Protein AF-A0A6G5ADH2-F1 (afdb_monomer_lite)

Secondary structure (DSSP, 8-state):
------SHHHHHHHHHHHHHHHTTTTTEETTEE-S-EEEEEEEEEETTEEEEEEPPSTT--HHHHHHHHHHHHHHHHHTT-PPPPTT-PPPTT-EEEEE-TT-S-EEEEEEEEEEEETTEEEEEEEETTT--EEEEEGGGEEEPPTTGGGSPP--EEEE--SEEEEEEEE-TT-S-EEEEE-SS--HHHHHHHHHHHHT-SEEEEEEEEEBTTS-EEEEEEEEETTEEEEHHHHHHHTTSEEE-TTTTGGGB--THHHHHTT------SS--SSSS-----------------------SSSSSSTTTTTHHHH---SS---HHHHHHHHHHHHHH-------PPP--

InterPro domains:
  IPR002999 Tudor domain [PF00567] (38-160)
  IPR035437 SNase-like, OB-fold superfamily [G3DSA:2.40.50.90] (40-209)

pLDDT: mean 70.34, std 26.46, range [23.48, 97.44]

Foldseek 3Di:
DDDDDDPPVVVLVVVVVVLLVLLCQQQADPVGGDQKFWWDFLDQPDLFKTKIFGDDDPPGDPLVVLVVVCQVCVLVVVVVFDADPQPDDDDQQDWWWFADPPDSGIFIWGFHDWADDVSFIWTWIARQQRRDTDTGGSRRTGHDDPSSVPRRRGIFMEGEFQKFFWDWDADPVPDDTDTDTDRDADPLSSVLSVLQSVQFPTKMFGFPAAFPVSGTYGWIWTHHPNDIDTSRVVCVVLSRIDGHNCGCVNGGDDPVVVVVVVDDDDDDPPPPPPPPDDDDDDDDDDDDDDDDDDDDDPPPPPVPCNVVVCVVLPPPPDPDDDPSVVVSNVSSVVVVPDDDPDDDDDDD

Sequence (348 aa):
VFVSRDNFGERFQLQKIVKLVETMEAFRNADGWIPRVNVQVLKVTSPTCFFIREATGLQMSQSTRDFVSMEANMEQYLRKQEPLSSTRAPDIGCVVLFKKETGTELQRARVDKIIDLPGSYLVEVTLVDYGQTLLVHRKQIHKASRKILKVPFQCIKFSLLGLRPLHCATSEARTSVEHVPKDSWDDAATEYVKTAIETANSVQVEVLGQTVSGGLYGKLHIECKKKFISLDEELVSLNYAFLDSDAGSEEILLEDHKSLLGTSTVEQYMTHKAVVNITTKSSSEGKSSSEKPQLHCQKCMMYGFLHQALKPFRHLKNHHQPPQAQRLQAVLQKRHVHWPACARSPIS

Organism: Rhipicephalus microplus (NCBI:txid6941)

Radius of gyration: 27.06 Å; chains: 1; bounding box: 65×72×78 Å

Structure (mmCIF, N/CA/C/O backbone):
data_AF-A0A6G5ADH2-F1
#
_entry.id   AF-A0A6G5ADH2-F1
#
loop_
_atom_site.group_PDB
_atom_site.id
_atom_site.type_symbol
_atom_site.label_atom_id
_atom_site.label_alt_id
_atom_site.label_comp_id
_atom_site.label_asym_id
_atom_site.label_entity_id
_atom_site.label_seq_id
_atom_site.pdbx_PDB_ins_code
_atom_site.Cartn_x
_atom_site.Cartn_y
_atom_site.Cartn_z
_atom_site.occupancy
_atom_site.B_iso_or_equiv
_atom_site.auth_seq_id
_atom_site.auth_comp_id
_atom_site.auth_asym_id
_atom_site.auth_atom_id
_atom_site.pdbx_PDB_model_num
ATOM 1 N N . VAL A 1 1 ? -16.550 -33.637 31.674 1.00 31.39 1 VAL A N 1
ATOM 2 C CA . VAL A 1 1 ? -17.358 -33.351 30.467 1.00 31.39 1 VAL A CA 1
ATOM 3 C C . VAL A 1 1 ? -16.641 -32.259 29.694 1.00 31.39 1 VAL A C 1
ATOM 5 O O . VAL A 1 1 ? -16.653 -31.112 30.115 1.00 31.39 1 VAL A O 1
ATOM 8 N N . PHE A 1 2 ? -15.888 -32.653 28.667 1.00 31.36 2 PHE A N 1
ATOM 9 C CA . PHE A 1 2 ? -15.179 -31.738 27.775 1.00 31.36 2 PHE A CA 1
ATOM 10 C C . PHE A 1 2 ? -16.186 -31.142 26.790 1.00 31.36 2 PHE A C 1
ATOM 12 O O . PHE A 1 2 ? -16.876 -31.896 26.111 1.00 31.36 2 PHE A O 1
ATOM 19 N N . VAL A 1 3 ? -16.264 -29.813 26.700 1.00 27.69 3 VAL A N 1
ATOM 20 C CA . VAL A 1 3 ? -16.969 -29.132 25.608 1.00 27.69 3 VAL A CA 1
ATOM 21 C C . VAL A 1 3 ? -16.027 -28.111 24.975 1.00 27.69 3 VAL A C 1
ATOM 23 O O . VAL A 1 3 ? -15.681 -27.102 25.580 1.00 27.69 3 VAL A O 1
ATOM 26 N N . SER A 1 4 ? -15.623 -28.462 23.753 1.00 30.56 4 SER A N 1
ATOM 27 C CA . SER A 1 4 ? -15.272 -27.627 22.599 1.00 30.56 4 SER A CA 1
ATOM 28 C C . SER A 1 4 ? -14.282 -26.467 22.800 1.00 30.56 4 SER A C 1
ATOM 30 O O . SER A 1 4 ? -14.647 -25.315 23.031 1.00 30.56 4 SER A O 1
ATOM 32 N N . ARG A 1 5 ? -13.000 -26.777 22.561 1.00 40.00 5 ARG A N 1
ATOM 33 C CA . ARG A 1 5 ? -12.149 -25.932 21.706 1.00 40.00 5 ARG A CA 1
ATOM 34 C C . ARG A 1 5 ? -12.584 -26.149 20.244 1.00 40.00 5 ARG A C 1
ATOM 36 O O . ARG A 1 5 ? -13.211 -27.161 19.958 1.00 40.00 5 ARG A O 1
ATOM 43 N N . ASP A 1 6 ? -12.265 -25.193 19.374 1.00 39.72 6 ASP A N 1
ATOM 44 C CA . ASP A 1 6 ? -12.470 -25.219 17.907 1.00 39.72 6 ASP A CA 1
ATOM 45 C C . ASP A 1 6 ? -13.740 -24.559 17.348 1.00 39.72 6 ASP A C 1
ATOM 47 O O . ASP A 1 6 ? -14.375 -25.061 16.436 1.00 39.72 6 ASP A O 1
ATOM 51 N N . ASN A 1 7 ? -14.064 -23.352 17.826 1.00 33.16 7 ASN A N 1
ATOM 52 C CA . ASN A 1 7 ? -14.969 -22.427 17.111 1.00 33.16 7 ASN A CA 1
ATOM 53 C C . ASN A 1 7 ? -14.386 -21.009 16.914 1.00 33.16 7 ASN A C 1
ATOM 55 O O . ASN A 1 7 ? -15.030 -20.123 16.348 1.00 33.16 7 ASN A O 1
ATOM 59 N N . PHE A 1 8 ? -13.165 -20.758 17.406 1.00 39.62 8 PHE A N 1
ATOM 60 C CA . PHE A 1 8 ? -12.546 -19.427 17.375 1.00 39.62 8 PHE A CA 1
ATOM 61 C C . PHE A 1 8 ? -11.843 -19.138 16.039 1.00 39.62 8 PHE A C 1
ATOM 63 O O . PHE A 1 8 ? -11.884 -18.006 15.564 1.00 39.62 8 PHE A O 1
ATOM 70 N N . GLY A 1 9 ? -11.253 -20.160 15.406 1.00 33.84 9 GLY A N 1
ATOM 71 C CA . GLY A 1 9 ? -10.551 -20.031 14.124 1.00 33.84 9 GLY A CA 1
ATOM 72 C C . GLY A 1 9 ? -11.481 -19.740 12.942 1.00 33.84 9 GLY A C 1
ATOM 73 O O . GLY A 1 9 ? -11.189 -18.861 12.134 1.00 33.84 9 GLY A O 1
ATOM 74 N N . GLU A 1 10 ? -12.638 -20.402 12.878 1.00 32.09 10 GLU A N 1
ATOM 75 C CA . GLU A 1 10 ? -13.578 -20.277 11.753 1.00 32.09 10 GLU A CA 1
ATOM 76 C C . GLU A 1 10 ? -14.284 -18.915 11.711 1.00 32.09 10 GLU A C 1
ATOM 78 O O . GLU A 1 10 ? -14.362 -18.282 10.657 1.00 32.09 10 GLU A O 1
ATOM 83 N N . ARG A 1 11 ? -14.720 -18.385 12.865 1.00 35.62 11 ARG A N 1
ATOM 84 C CA . ARG A 1 11 ? -15.289 -17.024 12.938 1.00 35.62 11 ARG A CA 1
ATOM 85 C C . ARG A 1 11 ? -14.271 -15.948 12.560 1.00 35.62 11 ARG A C 1
ATOM 87 O O . ARG A 1 11 ? -14.653 -14.931 11.980 1.00 35.62 11 ARG A O 1
ATOM 94 N N . PHE A 1 12 ? -12.993 -16.175 12.867 1.00 40.91 12 PHE A N 1
ATOM 95 C CA . PHE A 1 12 ? -11.906 -15.273 12.500 1.00 40.91 12 PHE A CA 1
ATOM 96 C C . PHE A 1 12 ? -11.621 -15.280 10.999 1.00 40.91 12 PHE A C 1
ATOM 98 O O . PHE A 1 12 ? -11.463 -14.213 10.407 1.00 40.91 12 PHE A O 1
ATOM 105 N N . GLN A 1 13 ? -11.600 -16.458 10.371 1.00 36.19 13 GLN A N 1
ATOM 106 C CA . GLN A 1 13 ? -11.414 -16.566 8.925 1.00 36.19 13 GLN A CA 1
ATOM 107 C C . GLN A 1 13 ? -12.592 -15.977 8.144 1.00 36.19 13 GLN A C 1
ATOM 109 O O . GLN A 1 13 ? -12.368 -15.217 7.206 1.00 36.19 13 GLN A O 1
ATOM 114 N N . LEU A 1 14 ? -13.834 -16.212 8.578 1.00 33.66 14 LEU A N 1
ATOM 115 C CA . LEU A 1 14 ? -15.021 -15.651 7.924 1.00 33.66 14 LEU A CA 1
ATOM 116 C C . LEU A 1 14 ? -15.068 -14.117 8.006 1.00 33.66 14 LEU A C 1
ATOM 118 O O . LEU A 1 14 ? -15.372 -13.460 7.015 1.00 33.66 14 LEU A O 1
ATOM 122 N N . GLN A 1 15 ? -14.692 -13.512 9.140 1.00 39.72 15 GLN A N 1
ATOM 123 C CA . GLN A 1 15 ? -14.571 -12.047 9.227 1.00 39.72 15 GLN A CA 1
ATOM 124 C C . GLN A 1 15 ? -13.431 -11.488 8.364 1.00 39.72 15 GLN A C 1
ATOM 126 O O . GLN A 1 15 ? -13.533 -10.359 7.881 1.00 39.72 15 GLN A O 1
ATOM 131 N N . LYS A 1 16 ? -12.355 -12.261 8.175 1.00 43.56 16 LYS A N 1
ATOM 132 C CA . LYS A 1 16 ? -11.212 -11.900 7.328 1.00 43.56 16 LYS A CA 1
ATOM 133 C C . LYS A 1 16 ? -11.594 -11.925 5.844 1.00 43.56 16 LYS A C 1
ATOM 135 O O . LYS A 1 16 ? -11.231 -11.000 5.129 1.00 43.56 16 LYS A O 1
ATOM 140 N N . ILE A 1 17 ? -12.370 -12.924 5.418 1.00 36.94 17 ILE A N 1
ATOM 141 C CA . ILE A 1 17 ? -12.845 -13.088 4.035 1.00 36.94 17 ILE A CA 1
ATOM 142 C C . ILE A 1 17 ? -13.923 -12.049 3.698 1.00 36.94 17 ILE A C 1
ATOM 144 O O . ILE A 1 17 ? -13.794 -11.351 2.699 1.00 36.94 17 ILE A O 1
ATOM 148 N N . VAL A 1 18 ? -14.929 -11.855 4.560 1.00 39.03 18 VAL A N 1
ATOM 149 C CA . VAL A 1 18 ? -16.028 -10.905 4.294 1.00 39.03 18 VAL A CA 1
ATOM 150 C C . VAL A 1 18 ? -15.527 -9.456 4.193 1.00 39.03 18 VAL A C 1
ATOM 152 O O . VAL A 1 18 ? -15.962 -8.725 3.313 1.00 39.03 18 VAL A O 1
ATOM 155 N N . LYS A 1 19 ? -14.549 -9.043 5.015 1.00 47.16 19 LYS A N 1
ATOM 156 C CA . LYS A 1 19 ? -14.007 -7.670 4.955 1.00 47.16 19 LYS A CA 1
ATOM 157 C C . LYS A 1 19 ? -13.004 -7.434 3.825 1.00 47.16 19 LYS A C 1
ATOM 159 O O . LYS A 1 19 ? -12.875 -6.300 3.367 1.00 47.16 19 LYS A O 1
ATOM 164 N N . LEU A 1 20 ? -12.290 -8.467 3.370 1.00 45.50 20 LEU A N 1
ATOM 165 C CA . LEU A 1 20 ? -11.412 -8.340 2.203 1.00 45.50 20 LEU A CA 1
ATOM 166 C C . LEU A 1 20 ? -12.217 -8.151 0.913 1.00 45.50 20 LEU A C 1
ATOM 168 O O . LEU A 1 20 ? -11.833 -7.340 0.078 1.00 45.50 20 LEU A O 1
ATOM 172 N N . VAL A 1 21 ? -13.349 -8.850 0.778 1.00 45.66 21 VAL A N 1
ATOM 173 C CA . VAL A 1 21 ? -14.218 -8.771 -0.408 1.00 45.66 21 VAL A CA 1
ATOM 174 C C . VAL A 1 21 ? -14.839 -7.374 -0.570 1.00 45.66 21 VAL A C 1
ATOM 176 O O . VAL A 1 21 ? -14.922 -6.872 -1.687 1.00 45.66 21 VAL A O 1
ATOM 179 N N . GLU A 1 22 ? -15.185 -6.693 0.527 1.00 51.12 22 GLU A N 1
ATOM 180 C CA . GLU A 1 22 ? -15.763 -5.332 0.499 1.00 51.12 22 GLU A CA 1
ATOM 181 C C . GLU A 1 22 ? -14.738 -4.231 0.157 1.00 51.12 22 GLU A C 1
ATOM 183 O O . GLU A 1 22 ? -15.096 -3.133 -0.263 1.00 51.12 22 GLU A O 1
ATOM 188 N N . THR A 1 23 ? -13.440 -4.514 0.287 1.00 58.56 23 THR A N 1
ATOM 189 C CA . THR A 1 23 ? -12.350 -3.550 0.044 1.00 58.56 23 THR A CA 1
ATOM 190 C C . THR A 1 23 ? -12.118 -3.287 -1.463 1.00 58.56 23 THR A C 1
ATOM 192 O O . THR A 1 23 ? -11.295 -2.464 -1.857 1.00 58.56 23 THR A O 1
ATOM 195 N N . MET A 1 24 ? -12.859 -3.968 -2.343 1.00 71.62 24 MET A N 1
ATOM 196 C CA . MET A 1 24 ? -12.545 -4.071 -3.774 1.00 71.62 24 MET A CA 1
ATOM 197 C C . MET A 1 24 ? -13.443 -3.248 -4.700 1.00 71.62 24 MET A C 1
ATOM 199 O O . MET A 1 24 ? -13.177 -3.183 -5.900 1.00 71.62 24 MET A O 1
ATOM 203 N N . GLU A 1 25 ? -14.480 -2.603 -4.163 1.00 77.50 25 GLU A N 1
ATOM 204 C CA . GLU A 1 25 ? -15.449 -1.818 -4.947 1.00 77.50 25 GLU A CA 1
ATOM 205 C C . GLU A 1 25 ? -14.807 -0.634 -5.685 1.00 77.50 25 GLU A C 1
ATOM 207 O O . GLU A 1 25 ? -15.283 -0.224 -6.739 1.00 77.50 25 GLU A O 1
ATOM 212 N N . ALA A 1 26 ? -13.688 -0.117 -5.172 1.00 85.19 26 ALA A N 1
ATOM 213 C CA . ALA A 1 26 ? -12.911 0.934 -5.828 1.00 85.19 26 ALA A CA 1
ATOM 214 C C . ALA A 1 26 ? -12.211 0.469 -7.120 1.00 85.19 26 ALA A C 1
ATOM 216 O O . ALA A 1 26 ? -11.798 1.293 -7.931 1.00 85.19 26 ALA A O 1
ATOM 217 N N . PHE A 1 27 ? -12.053 -0.844 -7.312 1.00 91.06 27 PHE A N 1
ATOM 218 C CA . PHE A 1 27 ? -11.253 -1.419 -8.396 1.00 91.06 27 PHE A CA 1
ATOM 219 C C . PHE A 1 27 ? -12.069 -2.279 -9.361 1.00 91.06 27 PHE A C 1
ATOM 221 O O . PHE A 1 27 ? -11.579 -2.609 -10.440 1.00 91.06 27 PHE A O 1
ATOM 228 N N . ARG A 1 28 ? -13.301 -2.649 -8.998 1.00 90.12 28 ARG A N 1
ATOM 229 C CA . ARG A 1 28 ? -14.137 -3.571 -9.768 1.00 90.12 28 ARG A CA 1
ATOM 230 C C . ARG A 1 28 ? -15.597 -3.129 -9.756 1.00 90.12 28 ARG A C 1
ATOM 232 O O . ARG A 1 28 ? -16.131 -2.801 -8.703 1.00 90.12 28 ARG A O 1
ATOM 239 N N . ASN A 1 29 ? -16.251 -3.185 -10.911 1.00 87.75 29 ASN A N 1
ATOM 240 C CA . ASN A 1 29 ? -17.685 -2.955 -11.076 1.00 87.75 29 ASN A CA 1
ATOM 241 C C . ASN A 1 29 ? -18.383 -4.223 -11.617 1.00 87.75 29 ASN A C 1
ATOM 243 O O . ASN A 1 29 ? -17.794 -5.309 -11.642 1.00 87.75 29 ASN A O 1
ATOM 247 N N . ALA A 1 30 ? -19.653 -4.099 -12.014 1.00 86.69 30 ALA A N 1
ATOM 248 C CA . ALA A 1 30 ? -20.431 -5.209 -12.571 1.00 86.69 30 ALA A CA 1
ATOM 249 C C . ALA A 1 30 ? -19.834 -5.770 -13.877 1.00 86.69 30 ALA A C 1
ATOM 251 O O . ALA A 1 30 ? -19.947 -6.968 -14.125 1.00 86.69 30 ALA A O 1
ATOM 252 N N . ASP A 1 31 ? -19.151 -4.928 -14.654 1.00 87.75 31 ASP A N 1
ATOM 253 C CA . ASP A 1 31 ? -18.549 -5.273 -15.946 1.00 87.75 31 ASP A CA 1
ATOM 254 C C . ASP A 1 31 ? -17.125 -5.844 -15.811 1.00 87.75 31 ASP A C 1
ATOM 256 O O . ASP A 1 31 ? -16.545 -6.315 -16.787 1.00 87.75 31 ASP A O 1
ATOM 260 N N . GLY A 1 32 ? -16.553 -5.832 -14.602 1.00 89.31 32 GLY A N 1
ATOM 261 C CA . GLY A 1 32 ? -15.226 -6.370 -14.314 1.00 89.31 32 GLY A CA 1
ATOM 262 C C . GLY A 1 32 ? -14.290 -5.348 -13.678 1.00 89.31 32 GLY A C 1
ATOM 263 O O . GLY A 1 32 ? -14.711 -4.483 -12.910 1.00 89.31 32 GLY A O 1
ATOM 264 N N . TRP A 1 33 ? -12.987 -5.505 -13.917 1.00 92.50 33 TRP A N 1
ATOM 265 C CA . TRP A 1 33 ? -11.978 -4.583 -13.397 1.00 92.50 33 TRP A CA 1
ATOM 266 C C . TRP A 1 33 ? -12.099 -3.220 -14.067 1.00 92.50 33 TRP A C 1
ATOM 268 O O . TRP A 1 33 ? -12.249 -3.120 -15.285 1.00 92.50 33 TRP A O 1
ATOM 278 N N . ILE A 1 34 ? -12.002 -2.162 -13.268 1.00 91.88 34 ILE A N 1
ATOM 279 C CA . ILE A 1 34 ? -11.959 -0.803 -13.794 1.00 91.88 34 ILE A CA 1
ATOM 280 C C . ILE A 1 34 ? -10.614 -0.635 -14.522 1.00 91.88 34 ILE A C 1
ATOM 282 O O . ILE A 1 34 ? -9.575 -0.877 -13.904 1.00 91.88 34 ILE A O 1
ATOM 286 N N . PRO A 1 35 ? -10.598 -0.207 -15.803 1.00 90.44 35 PRO A N 1
ATOM 287 C CA . PRO A 1 35 ? -9.380 -0.219 -16.617 1.00 90.44 35 PRO A CA 1
ATOM 288 C C . PRO A 1 35 ? -8.206 0.552 -16.009 1.00 90.44 35 PRO A C 1
ATOM 290 O O . PRO A 1 35 ? -7.062 0.118 -16.099 1.00 90.44 35 PRO A O 1
ATOM 293 N N . ARG A 1 36 ? -8.478 1.706 -15.387 1.00 92.06 36 ARG A N 1
ATOM 294 C CA . ARG A 1 36 ? -7.479 2.500 -14.666 1.00 92.06 36 ARG A CA 1
ATOM 295 C C . ARG A 1 36 ? -8.095 3.175 -13.456 1.00 92.06 36 ARG A C 1
ATOM 297 O O . ARG A 1 36 ? -9.094 3.878 -13.585 1.00 92.06 36 ARG A O 1
ATOM 304 N N . VAL A 1 37 ? -7.449 3.017 -12.309 1.00 94.88 37 VAL A N 1
ATOM 305 C CA . VAL A 1 37 ? -7.853 3.647 -11.048 1.00 94.88 37 VAL A CA 1
ATOM 306 C C . VAL A 1 37 ? -6.716 4.521 -10.544 1.00 94.88 37 VAL A C 1
ATOM 308 O O . VAL A 1 37 ? -5.579 4.059 -10.440 1.00 94.88 37 VAL A O 1
ATOM 311 N N . ASN A 1 38 ? -7.012 5.784 -10.232 1.00 95.81 38 ASN A N 1
ATOM 312 C CA . ASN A 1 38 ? -6.054 6.666 -9.569 1.00 95.81 38 ASN A CA 1
ATOM 313 C C . ASN A 1 38 ? -5.864 6.198 -8.127 1.00 95.81 38 ASN A C 1
ATOM 315 O O . ASN A 1 38 ? -6.839 6.000 -7.402 1.00 95.81 38 ASN A O 1
ATOM 319 N N . VAL A 1 39 ? -4.617 6.060 -7.694 1.00 96.94 39 VAL A N 1
ATOM 320 C CA . VAL A 1 39 ? -4.286 5.563 -6.358 1.00 96.94 39 VAL A CA 1
ATOM 321 C C . VAL A 1 39 ? -3.300 6.470 -5.650 1.00 96.94 39 VAL A C 1
ATOM 323 O O . VAL A 1 39 ? -2.472 7.141 -6.264 1.00 96.94 39 VAL A O 1
ATOM 326 N N . GLN A 1 40 ? -3.362 6.444 -4.326 1.00 96.50 40 GLN A N 1
ATOM 327 C CA . GLN A 1 40 ? -2.279 6.899 -3.477 1.00 96.50 40 GLN A CA 1
ATOM 328 C C . GLN A 1 40 ? -1.434 5.690 -3.075 1.00 96.50 40 GLN A C 1
ATOM 330 O O . GLN A 1 40 ? -1.946 4.738 -2.482 1.00 96.50 40 GLN A O 1
ATOM 335 N N . VAL A 1 41 ? -0.131 5.742 -3.352 1.00 97.38 41 VAL A N 1
ATOM 336 C CA . VAL A 1 41 ? 0.819 4.765 -2.813 1.00 97.38 41 VAL A CA 1
ATOM 337 C C . VAL A 1 41 ? 1.164 5.168 -1.383 1.00 97.38 41 VAL A C 1
ATOM 339 O O . VAL A 1 41 ? 1.744 6.222 -1.142 1.00 97.38 41 VAL A O 1
ATOM 342 N N . LEU A 1 42 ? 0.783 4.325 -0.429 1.00 96.44 42 LEU A N 1
ATOM 343 C CA . LEU A 1 42 ? 0.984 4.531 1.005 1.00 96.44 42 LEU A CA 1
ATOM 344 C C . LEU A 1 42 ? 2.377 4.075 1.449 1.00 96.44 42 LEU A C 1
ATOM 346 O O . LEU A 1 42 ? 2.995 4.689 2.315 1.00 96.44 42 LEU A O 1
ATOM 350 N N . LYS A 1 43 ? 2.871 2.978 0.864 1.00 95.56 43 LYS A N 1
ATOM 351 C CA . LYS A 1 43 ? 4.182 2.403 1.181 1.00 95.56 43 LYS A CA 1
ATOM 352 C C . LYS A 1 43 ? 4.724 1.605 0.001 1.00 95.56 43 LYS A C 1
ATOM 354 O O . LYS A 1 43 ? 4.000 0.815 -0.597 1.00 95.56 43 LYS A O 1
ATOM 359 N N . VAL A 1 44 ? 6.020 1.746 -0.261 1.00 96.50 44 VAL A N 1
ATOM 360 C CA . VAL A 1 44 ? 6.786 0.879 -1.168 1.00 96.50 44 VAL A CA 1
ATOM 361 C C . VAL A 1 44 ? 7.581 -0.107 -0.314 1.00 96.50 44 VAL A C 1
ATOM 363 O O . VAL A 1 44 ? 8.464 0.310 0.437 1.00 96.50 44 VAL A O 1
ATOM 366 N N . THR A 1 45 ? 7.259 -1.402 -0.381 1.00 94.44 45 THR A N 1
ATOM 367 C CA . THR A 1 45 ? 8.032 -2.450 0.317 1.00 94.44 45 THR A CA 1
ATOM 368 C C . THR A 1 45 ? 9.152 -3.012 -0.543 1.00 94.44 45 THR A C 1
ATOM 370 O O . THR A 1 45 ? 10.200 -3.367 -0.019 1.00 94.44 45 THR A O 1
ATOM 373 N N . SER A 1 46 ? 8.934 -3.075 -1.854 1.00 95.56 46 SER A N 1
ATOM 374 C CA . SER A 1 46 ? 9.931 -3.432 -2.860 1.00 95.56 46 SER A CA 1
ATOM 375 C C . SER A 1 46 ? 9.517 -2.810 -4.202 1.00 95.56 46 SER A C 1
ATOM 377 O O . SER A 1 46 ? 8.379 -2.353 -4.327 1.00 95.56 46 SER A O 1
ATOM 379 N N . PRO A 1 47 ? 10.386 -2.818 -5.225 1.00 96.75 47 PRO A N 1
ATOM 380 C CA . PRO A 1 47 ? 10.052 -2.374 -6.580 1.00 96.75 47 PRO A CA 1
ATOM 381 C C . PRO A 1 47 ? 8.827 -3.044 -7.213 1.00 96.75 47 PRO A C 1
ATOM 383 O O . PRO A 1 47 ? 8.271 -2.504 -8.163 1.00 96.75 47 PRO A O 1
ATOM 386 N N . THR A 1 48 ? 8.390 -4.190 -6.687 1.00 96.25 48 THR A N 1
ATOM 387 C CA . THR A 1 48 ? 7.218 -4.933 -7.164 1.00 96.25 48 THR A CA 1
ATOM 388 C C . THR A 1 48 ? 6.090 -5.045 -6.146 1.00 96.25 48 THR A C 1
ATOM 390 O O . THR A 1 48 ? 5.092 -5.693 -6.437 1.00 96.25 48 THR A O 1
ATOM 393 N N . CYS A 1 49 ? 6.206 -4.448 -4.958 1.00 96.00 49 CYS A N 1
ATOM 394 C CA . CYS A 1 49 ? 5.209 -4.613 -3.903 1.00 96.00 49 CYS A CA 1
ATOM 395 C C . CYS A 1 49 ? 4.924 -3.295 -3.182 1.00 96.00 49 CYS A C 1
ATOM 397 O O . CYS A 1 49 ? 5.817 -2.645 -2.624 1.00 96.00 49 CYS A O 1
ATOM 399 N N . PHE A 1 50 ? 3.642 -2.945 -3.160 1.00 96.94 50 PHE A N 1
ATOM 400 C CA . PHE A 1 50 ? 3.127 -1.652 -2.738 1.00 96.94 50 PHE A CA 1
ATOM 401 C C . PHE A 1 50 ? 1.951 -1.837 -1.786 1.00 96.94 50 PHE A C 1
ATOM 403 O O . PHE A 1 50 ? 1.195 -2.797 -1.895 1.00 96.94 50 PHE A O 1
ATOM 410 N N . PHE A 1 51 ? 1.755 -0.881 -0.889 1.00 96.38 51 PHE A N 1
ATOM 411 C CA . PHE A 1 51 ? 0.466 -0.661 -0.247 1.00 96.38 51 PHE A CA 1
ATOM 412 C C . PHE A 1 51 ? -0.172 0.562 -0.883 1.00 96.38 51 PHE A C 1
ATOM 414 O O . PHE A 1 51 ? 0.448 1.626 -0.930 1.00 96.38 51 PHE A O 1
ATOM 421 N N . ILE A 1 52 ? -1.392 0.402 -1.376 1.00 96.81 52 ILE A N 1
ATOM 422 C CA . ILE A 1 52 ? -2.141 1.431 -2.089 1.00 96.81 52 ILE A CA 1
ATOM 423 C C . ILE A 1 52 ? -3.510 1.636 -1.448 1.00 96.81 52 ILE A C 1
ATOM 425 O O . ILE A 1 52 ? -4.009 0.771 -0.728 1.00 96.81 52 ILE A O 1
ATOM 429 N N . ARG A 1 53 ? -4.119 2.777 -1.747 1.00 95.19 53 ARG A N 1
ATOM 430 C CA . ARG A 1 53 ? -5.556 3.026 -1.603 1.00 95.19 53 ARG A CA 1
ATOM 431 C C . ARG A 1 53 ? -6.038 3.848 -2.792 1.00 95.19 53 ARG A C 1
ATOM 433 O O . ARG A 1 53 ? -5.221 4.500 -3.441 1.00 95.19 53 ARG A O 1
ATOM 440 N N . GLU A 1 54 ? -7.335 3.844 -3.070 1.00 95.50 54 GLU A N 1
ATOM 441 C CA . GLU A 1 54 ? -7.904 4.745 -4.077 1.00 95.50 54 GLU A CA 1
ATOM 442 C C . GLU A 1 54 ? -7.584 6.210 -3.729 1.00 95.50 54 GLU A C 1
ATOM 444 O O . GLU A 1 54 ? -7.616 6.620 -2.564 1.00 95.50 54 GLU A O 1
ATOM 449 N N . ALA A 1 55 ? -7.213 6.997 -4.738 1.00 94.75 55 ALA A N 1
ATOM 450 C CA . ALA A 1 55 ? -6.964 8.417 -4.566 1.00 94.75 55 ALA A CA 1
ATOM 451 C C . ALA A 1 55 ? -8.287 9.167 -4.375 1.00 94.75 55 ALA A C 1
ATOM 453 O O . ALA A 1 55 ? -9.261 8.955 -5.098 1.00 94.75 55 ALA A O 1
ATOM 454 N N . THR A 1 56 ? -8.307 10.115 -3.443 1.00 93.62 56 THR A N 1
ATOM 455 C CA . THR A 1 56 ? -9.440 11.029 -3.312 1.00 93.62 56 THR A CA 1
ATOM 456 C C . THR A 1 56 ? -9.476 11.986 -4.506 1.00 93.62 56 THR A C 1
ATOM 458 O O . THR A 1 56 ? -8.456 12.504 -4.958 1.00 93.62 56 THR A O 1
ATOM 461 N N . GLY A 1 57 ? -10.667 12.231 -5.044 1.00 89.69 57 GLY A N 1
ATOM 462 C CA . GLY A 1 57 ? -10.863 13.163 -6.149 1.00 89.69 57 GLY A CA 1
ATOM 463 C C . GLY A 1 57 ? -12.304 13.197 -6.644 1.00 89.69 57 GLY A C 1
ATOM 464 O O . GLY A 1 57 ? -13.180 12.526 -6.103 1.00 89.69 57 GLY A O 1
ATOM 465 N N . LEU A 1 58 ? -12.551 13.968 -7.705 1.00 86.81 58 LEU A N 1
ATOM 466 C CA . LEU A 1 58 ? -13.892 14.138 -8.285 1.00 86.81 58 LEU A CA 1
ATOM 467 C C . LEU A 1 58 ? -14.526 12.816 -8.747 1.00 86.81 58 LEU A C 1
ATOM 469 O O . LEU A 1 58 ? -15.744 12.689 -8.729 1.00 86.81 58 LEU A O 1
ATOM 473 N N . GLN A 1 59 ? -13.697 11.849 -9.144 1.00 85.81 59 GLN A N 1
ATOM 474 C CA . GLN A 1 59 ? -14.116 10.556 -9.693 1.00 85.81 59 GLN A CA 1
ATOM 475 C C . GLN A 1 59 ? -13.883 9.388 -8.722 1.00 85.81 59 GLN A C 1
ATOM 477 O O . GLN A 1 59 ? -13.806 8.248 -9.160 1.00 85.81 59 GLN A O 1
ATOM 482 N N . MET A 1 60 ? -13.735 9.658 -7.418 1.00 91.50 60 MET A N 1
ATOM 483 C CA . MET A 1 60 ? -13.552 8.589 -6.428 1.00 91.50 60 MET A CA 1
ATOM 484 C C . MET A 1 60 ? -14.806 7.702 -6.311 1.00 91.50 60 MET A C 1
ATOM 486 O O . MET A 1 60 ? -15.927 8.158 -6.574 1.00 91.50 60 MET A O 1
ATOM 490 N N . SER A 1 61 ? -14.643 6.463 -5.861 1.00 92.06 61 SER A N 1
ATOM 491 C CA . SER A 1 61 ? -15.743 5.536 -5.593 1.00 92.06 61 SER A CA 1
ATOM 492 C C . SER A 1 61 ? -16.628 5.978 -4.420 1.00 92.06 61 SER A C 1
ATOM 494 O O . SER A 1 61 ? -16.295 6.873 -3.632 1.00 92.06 61 SER A O 1
ATOM 496 N N . GLN A 1 62 ? -17.788 5.326 -4.278 1.00 91.38 62 GLN A N 1
ATOM 497 C CA . GLN A 1 62 ? -18.628 5.519 -3.095 1.00 91.38 62 GLN A CA 1
ATOM 498 C C . GLN A 1 62 ? -17.934 5.015 -1.822 1.00 91.38 62 GLN A C 1
ATOM 500 O O . GLN A 1 62 ? -18.018 5.682 -0.795 1.00 91.38 62 GLN A O 1
ATOM 505 N N . SER A 1 63 ? -17.181 3.915 -1.908 1.00 89.50 63 SER A N 1
ATOM 506 C CA . SER A 1 63 ? -16.408 3.371 -0.786 1.00 89.50 63 SER A CA 1
ATOM 507 C C . SER A 1 63 ? -15.406 4.393 -0.235 1.00 89.50 63 SER A C 1
ATOM 509 O O . SER A 1 63 ? -15.363 4.635 0.974 1.00 89.50 63 SER A O 1
ATOM 511 N N . THR A 1 64 ? -14.670 5.093 -1.105 1.00 92.94 64 THR A N 1
ATOM 512 C CA . THR A 1 64 ? -13.751 6.155 -0.666 1.00 92.94 64 THR A CA 1
ATOM 513 C C . THR A 1 64 ? -14.482 7.388 -0.138 1.00 92.94 64 THR A C 1
ATOM 515 O O . THR A 1 64 ? -14.028 7.974 0.846 1.00 92.94 64 THR A O 1
ATOM 518 N N . ARG A 1 65 ? -15.644 7.764 -0.693 1.00 93.81 65 ARG A N 1
ATOM 519 C CA . ARG A 1 65 ? -16.484 8.828 -0.101 1.00 93.81 65 ARG A CA 1
ATOM 520 C C . ARG A 1 65 ? -16.930 8.480 1.317 1.00 93.81 65 ARG A C 1
ATOM 522 O O . ARG A 1 65 ? -16.837 9.322 2.214 1.00 93.81 65 ARG A O 1
ATOM 529 N N . ASP A 1 66 ? -17.382 7.250 1.526 1.00 92.62 66 ASP A N 1
ATOM 530 C CA . ASP A 1 66 ? -17.830 6.766 2.829 1.00 92.62 66 ASP A CA 1
ATOM 531 C C . ASP A 1 66 ? -16.671 6.718 3.826 1.00 92.62 66 ASP A C 1
ATOM 533 O O . ASP A 1 66 ? -16.839 7.103 4.985 1.00 92.62 66 ASP A O 1
ATOM 537 N N . PHE A 1 67 ? -15.476 6.334 3.369 1.00 93.00 67 PHE A N 1
ATOM 538 C CA . PHE A 1 67 ? -14.255 6.412 4.162 1.00 93.00 67 PHE A CA 1
ATOM 539 C C . PHE A 1 67 ? -13.911 7.837 4.586 1.00 93.00 67 PHE A C 1
ATOM 541 O O . PHE A 1 67 ? -13.764 8.081 5.783 1.00 93.00 67 PHE A O 1
ATOM 548 N N . VAL A 1 68 ? -13.846 8.780 3.643 1.00 93.31 68 VAL A N 1
ATOM 549 C CA . VAL A 1 68 ? -13.540 10.190 3.935 1.00 93.31 68 VAL A CA 1
ATOM 550 C C . VAL A 1 68 ? -14.559 10.769 4.921 1.00 93.31 68 VAL A C 1
ATOM 552 O O . VAL A 1 68 ? -14.192 11.430 5.893 1.00 93.31 68 VAL A O 1
ATOM 555 N N . SER A 1 69 ? -15.846 10.474 4.720 1.00 92.81 69 SER A N 1
ATOM 556 C CA . SER A 1 69 ? -16.915 10.904 5.623 1.00 92.81 69 SER A CA 1
ATOM 557 C C . SER A 1 69 ? -16.785 10.278 7.015 1.00 92.81 69 SER A C 1
ATOM 559 O O . SER A 1 69 ? -16.916 10.965 8.030 1.00 92.81 69 SER A O 1
ATOM 561 N N . MET A 1 70 ? -16.498 8.979 7.103 1.00 91.94 70 MET A N 1
ATOM 562 C CA . MET A 1 70 ? -16.282 8.298 8.378 1.00 91.94 70 MET A CA 1
ATOM 563 C C . MET A 1 70 ? -15.067 8.861 9.121 1.00 91.94 70 MET A C 1
ATOM 565 O O . MET A 1 70 ? -15.163 9.071 10.330 1.00 91.94 70 MET A O 1
ATOM 569 N N . GLU A 1 71 ? -13.953 9.099 8.429 1.00 90.75 71 GLU A N 1
ATOM 570 C CA . GLU A 1 71 ? -12.726 9.644 9.013 1.00 90.75 71 GLU A CA 1
ATOM 571 C C . GLU A 1 71 ? -12.966 11.042 9.595 1.00 90.75 71 GLU A C 1
ATOM 573 O O . GLU A 1 71 ? -12.680 11.272 10.770 1.00 90.75 71 GLU A O 1
ATOM 578 N N . ALA A 1 72 ? -13.634 11.923 8.843 1.00 88.88 72 ALA A N 1
ATOM 579 C CA . ALA A 1 72 ? -14.001 13.262 9.307 1.00 88.88 72 ALA A CA 1
ATOM 580 C C . ALA A 1 72 ? -14.932 13.249 10.534 1.00 88.88 72 ALA A C 1
ATOM 582 O O . ALA A 1 72 ? -14.881 14.141 11.380 1.00 88.88 72 ALA A O 1
ATOM 583 N N . ASN A 1 73 ? -15.785 12.230 10.660 1.00 86.12 73 ASN A N 1
ATOM 584 C CA . ASN A 1 73 ? -16.739 12.119 11.763 1.00 86.12 73 ASN A CA 1
ATOM 585 C C . ASN A 1 73 ? -16.221 11.273 12.942 1.00 86.12 73 ASN A C 1
ATOM 587 O O . ASN A 1 73 ? -16.930 11.128 13.943 1.00 86.12 73 ASN A O 1
ATOM 591 N N . MET A 1 74 ? -15.005 10.712 12.865 1.00 83.75 74 MET A N 1
ATOM 592 C CA . MET A 1 74 ? -14.521 9.699 13.812 1.00 83.75 74 MET A CA 1
ATOM 593 C C . MET A 1 74 ? -14.441 10.221 15.258 1.00 83.75 74 MET A C 1
ATOM 595 O O . MET A 1 74 ? -14.818 9.518 16.199 1.00 83.75 74 MET A O 1
ATOM 599 N N . GLU A 1 75 ? -14.061 11.487 15.447 1.00 75.75 75 GLU A N 1
ATOM 600 C CA . GLU A 1 75 ? -13.963 12.130 16.766 1.00 75.75 75 GLU A CA 1
ATOM 601 C C . GLU A 1 75 ? -15.321 12.287 17.475 1.00 75.75 75 GLU A C 1
ATOM 603 O O . GLU A 1 75 ? -15.416 12.190 18.704 1.00 75.75 75 GLU A O 1
ATOM 608 N N . GLN A 1 76 ? -16.410 12.492 16.725 1.00 74.19 76 GLN A N 1
ATOM 609 C CA . GLN A 1 76 ? -17.754 12.588 17.303 1.00 74.19 76 GLN A CA 1
ATOM 610 C C . GLN A 1 76 ? -18.190 11.259 17.938 1.00 74.19 76 GLN A C 1
ATOM 612 O O . GLN A 1 76 ? -18.928 11.257 18.928 1.00 74.19 76 GLN A O 1
ATOM 617 N N . TYR A 1 77 ? -17.721 10.130 17.401 1.00 66.50 77 TYR A N 1
ATOM 618 C CA . TYR A 1 77 ? -18.028 8.810 17.946 1.00 66.50 77 TYR A CA 1
ATOM 619 C C . TYR A 1 77 ? -17.306 8.541 19.265 1.00 66.50 77 TYR A C 1
ATOM 621 O O . TYR A 1 77 ? -17.863 7.857 20.123 1.00 66.50 77 TYR A O 1
ATOM 629 N N . LEU A 1 78 ? -16.107 9.096 19.448 1.00 67.00 78 LEU A N 1
ATOM 630 C CA . LEU A 1 78 ? -15.281 8.845 20.626 1.00 67.00 78 LEU A CA 1
ATOM 631 C C . LEU A 1 78 ? -15.677 9.715 21.823 1.00 67.00 78 LEU A C 1
ATOM 633 O O . LEU A 1 78 ? -15.661 9.228 22.945 1.00 67.00 78 LEU A O 1
ATOM 637 N N . ARG A 1 79 ? -16.197 10.933 21.598 1.00 64.19 79 ARG A N 1
ATOM 638 C CA . ARG A 1 79 ? -16.833 11.750 22.660 1.00 64.19 79 ARG A CA 1
ATOM 639 C C . ARG A 1 79 ? -17.977 11.039 23.398 1.00 64.19 79 ARG A C 1
ATOM 641 O O . ARG A 1 79 ? -18.397 11.499 24.452 1.00 64.19 79 ARG A O 1
ATOM 648 N N . LYS A 1 80 ? -18.499 9.946 22.836 1.00 59.84 80 LYS A N 1
ATOM 649 C CA . LYS A 1 80 ? -19.578 9.130 23.407 1.00 59.84 80 LYS A CA 1
ATOM 650 C C . LYS A 1 80 ? -19.101 7.772 23.937 1.00 59.84 80 LYS A C 1
ATOM 652 O O . LYS A 1 80 ? -19.948 6.967 24.318 1.00 59.84 80 LYS A O 1
ATOM 657 N N . GLN A 1 81 ? -17.799 7.477 23.908 1.00 58.84 81 GLN A N 1
ATOM 658 C CA . GLN A 1 81 ? -17.258 6.188 24.339 1.00 58.84 81 GLN A CA 1
ATOM 659 C C . GLN A 1 81 ? -16.145 6.346 25.369 1.00 58.84 81 GLN A C 1
ATOM 661 O O . GLN A 1 81 ? -15.183 7.079 25.160 1.00 58.84 81 GLN A O 1
ATOM 666 N N . GLU A 1 82 ? -16.263 5.581 26.451 1.00 55.69 82 GLU A N 1
ATOM 667 C CA . GLU A 1 82 ? -15.177 5.365 27.401 1.00 55.69 82 GLU A CA 1
ATOM 668 C C . GLU A 1 82 ? -14.020 4.596 26.729 1.00 55.69 82 GLU A C 1
ATOM 670 O O . GLU A 1 82 ? -14.269 3.751 25.853 1.00 55.69 82 GLU A O 1
ATOM 675 N N . PRO A 1 83 ? -12.757 4.834 27.132 1.00 61.06 83 PRO A N 1
ATOM 676 C CA . PRO A 1 83 ? -11.640 3.959 26.787 1.00 61.06 83 PRO A CA 1
ATOM 677 C C . PRO A 1 83 ? -11.983 2.492 27.069 1.00 61.06 83 PRO A C 1
ATOM 679 O O . PRO A 1 83 ? -12.771 2.192 27.968 1.00 61.06 83 PRO A O 1
ATOM 682 N N . LEU A 1 84 ? -11.388 1.558 26.314 1.00 60.88 84 LEU A N 1
ATOM 683 C CA . LEU A 1 84 ? -11.548 0.129 26.606 1.00 60.88 84 LEU A CA 1
ATOM 684 C C . LEU A 1 84 ? -11.220 -0.103 28.089 1.00 60.88 84 LEU A C 1
ATOM 686 O O . LEU A 1 84 ? -10.123 0.234 28.538 1.00 60.88 84 LEU A O 1
ATOM 690 N N . SER A 1 85 ? -12.192 -0.625 28.849 1.00 56.34 85 SER A N 1
ATOM 691 C CA . SER A 1 85 ? -12.048 -0.856 30.287 1.00 56.34 85 SER A CA 1
ATOM 692 C C . SER A 1 85 ? -10.747 -1.611 30.550 1.00 56.34 85 SER A C 1
ATOM 694 O O . SER A 1 85 ? -10.504 -2.659 29.948 1.00 56.34 85 SER A O 1
ATOM 696 N N . SER A 1 86 ? -9.922 -1.064 31.440 1.00 55.16 86 SER A N 1
ATOM 697 C CA . SER A 1 86 ? -8.497 -1.365 31.632 1.00 55.16 86 SER A CA 1
ATOM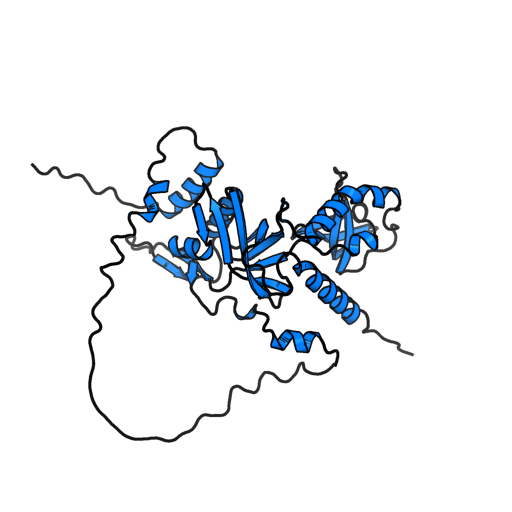 698 C C . SER A 1 86 ? -8.145 -2.806 32.031 1.00 55.16 86 SER A C 1
ATOM 700 O O . SER A 1 86 ? -6.976 -3.098 32.270 1.00 55.16 86 SER A O 1
ATOM 702 N N . THR A 1 87 ? -9.104 -3.718 32.124 1.00 60.28 87 THR A N 1
ATOM 703 C CA . THR A 1 87 ? -8.897 -5.066 32.663 1.00 60.28 87 THR A CA 1
ATOM 704 C C . THR A 1 87 ? -8.752 -6.155 31.608 1.00 60.28 87 THR A C 1
ATOM 706 O O . THR A 1 87 ? -8.177 -7.191 31.924 1.00 60.28 87 THR A O 1
ATOM 709 N N . ARG A 1 88 ? -9.207 -5.953 30.362 1.00 75.94 88 ARG A N 1
ATOM 710 C CA . ARG A 1 88 ? -9.136 -6.998 29.325 1.00 75.94 88 ARG A CA 1
ATOM 711 C C . ARG A 1 88 ? -8.435 -6.509 28.061 1.00 75.94 88 ARG A C 1
ATOM 713 O O . ARG A 1 88 ? -8.755 -5.442 27.540 1.00 75.94 88 ARG A O 1
ATOM 720 N N . ALA A 1 89 ? -7.481 -7.301 27.577 1.00 84.38 89 ALA A N 1
ATOM 721 C CA . ALA A 1 89 ? -6.846 -7.076 26.286 1.00 84.38 89 ALA A CA 1
ATOM 722 C C . ALA A 1 89 ? -7.845 -7.331 25.138 1.00 84.38 89 ALA A C 1
ATOM 724 O O . ALA A 1 89 ? -8.720 -8.193 25.278 1.00 84.38 89 ALA A O 1
ATOM 725 N N . PRO A 1 90 ? -7.768 -6.578 24.026 1.00 88.12 90 PRO A N 1
ATOM 726 C CA . PRO A 1 90 ? -8.577 -6.870 22.846 1.00 88.12 90 PRO A CA 1
ATOM 727 C C . PRO A 1 90 ? -8.209 -8.244 22.271 1.00 88.12 90 PRO A C 1
ATOM 729 O O . PRO A 1 90 ? -7.102 -8.722 22.485 1.00 88.12 90 PRO A O 1
ATOM 732 N N . ASP A 1 91 ? -9.102 -8.870 21.509 1.00 89.44 91 ASP A N 1
ATOM 733 C CA . ASP A 1 91 ? -8.780 -10.145 20.861 1.00 89.44 91 ASP A CA 1
ATOM 734 C C . ASP A 1 91 ? -7.877 -9.912 19.629 1.00 89.44 91 ASP A C 1
ATOM 736 O O . ASP A 1 91 ? -8.085 -8.962 18.864 1.00 89.44 91 ASP A O 1
ATOM 740 N N . ILE A 1 92 ? -6.886 -10.786 19.407 1.00 90.38 92 ILE A N 1
ATOM 741 C CA . ILE A 1 92 ? -6.033 -10.740 18.207 1.00 90.38 92 ILE A CA 1
ATOM 742 C C . ILE A 1 92 ? -6.907 -10.831 16.962 1.00 90.38 92 ILE A C 1
ATOM 744 O O . ILE A 1 92 ? -7.744 -11.713 16.865 1.00 90.38 92 ILE A O 1
ATOM 748 N N . GLY A 1 93 ? -6.687 -9.923 16.017 1.00 87.31 93 GLY A N 1
ATOM 749 C CA . GLY A 1 93 ? -7.362 -9.791 14.733 1.00 87.31 93 GLY A CA 1
ATOM 750 C C . GLY A 1 93 ? -8.631 -8.931 14.772 1.00 87.31 93 GLY A C 1
ATOM 751 O O . GLY A 1 93 ? -9.193 -8.633 13.715 1.00 87.31 93 GLY A O 1
ATOM 752 N N . CYS A 1 94 ? -9.082 -8.485 15.951 1.00 89.00 94 CYS A N 1
ATOM 753 C CA . CYS A 1 94 ? -10.172 -7.517 16.035 1.00 89.00 94 CYS A CA 1
ATOM 754 C C . CYS A 1 94 ? -9.726 -6.122 15.563 1.00 89.00 94 CYS A C 1
ATOM 756 O O . CYS A 1 94 ? -8.535 -5.809 15.516 1.00 89.00 94 CYS A O 1
ATOM 758 N N . VAL A 1 95 ? -10.698 -5.273 15.221 1.00 90.94 95 VAL A N 1
ATOM 759 C CA . VAL A 1 95 ? -10.444 -3.878 14.837 1.00 90.94 95 VAL A CA 1
ATOM 760 C C . VAL A 1 95 ? -10.764 -2.955 16.005 1.00 90.94 95 VAL A C 1
ATOM 762 O O . VAL A 1 95 ? -11.869 -2.985 16.553 1.00 90.94 95 VAL A O 1
ATOM 765 N N . VAL A 1 96 ? -9.806 -2.101 16.334 1.00 90.62 96 VAL A N 1
ATOM 766 C CA . VAL A 1 96 ? -9.869 -1.053 17.354 1.00 90.62 96 VAL A CA 1
ATOM 767 C C . VAL A 1 96 ? -9.672 0.318 16.705 1.00 90.62 96 VAL A C 1
ATOM 769 O O . VAL A 1 96 ? -9.289 0.420 15.538 1.00 90.62 96 VAL A O 1
ATOM 772 N N . LEU A 1 97 ? -9.946 1.385 17.452 1.00 91.44 97 LEU A N 1
ATOM 773 C CA . LEU A 1 97 ? -9.535 2.738 17.085 1.00 91.44 97 LEU A CA 1
ATOM 774 C C . LEU A 1 97 ? -8.229 3.061 17.796 1.00 91.44 97 LEU A C 1
ATOM 776 O O . LEU A 1 97 ? -8.150 2.966 19.019 1.00 91.44 97 LEU A O 1
ATOM 780 N N . PHE A 1 98 ? -7.227 3.457 17.034 1.00 91.44 98 PHE A N 1
ATOM 781 C CA . PHE A 1 98 ? -5.964 3.966 17.527 1.00 91.44 98 PHE A CA 1
ATOM 782 C C . PHE A 1 98 ? -6.022 5.492 17.603 1.00 91.44 98 PHE A C 1
ATOM 784 O O . PHE A 1 98 ? -6.400 6.147 16.633 1.00 91.44 98 PHE A O 1
ATOM 791 N N . LYS A 1 99 ? -5.632 6.042 18.754 1.00 89.62 99 LYS A N 1
ATOM 792 C CA . LYS A 1 99 ? -5.436 7.473 18.976 1.00 89.62 99 LYS A CA 1
ATOM 793 C C . LYS A 1 99 ? -3.961 7.748 19.250 1.00 89.62 99 LYS A C 1
ATOM 795 O O . LYS A 1 99 ? -3.382 7.197 20.190 1.00 89.62 99 LYS A O 1
ATOM 800 N N . LYS A 1 100 ? -3.360 8.636 18.462 1.00 86.50 100 LYS A N 1
ATOM 801 C CA . LYS A 1 100 ? -1.986 9.094 18.693 1.00 86.50 100 LYS A CA 1
ATOM 802 C C . LYS A 1 100 ? -1.916 9.937 19.972 1.00 86.50 100 LYS A C 1
ATOM 804 O O . LYS A 1 100 ? -2.837 10.692 20.259 1.00 86.50 100 LYS A O 1
ATOM 809 N N . GLU A 1 101 ? -0.824 9.839 20.733 1.00 81.50 101 GLU A N 1
ATOM 810 C CA . GLU A 1 101 ? -0.683 10.568 22.011 1.00 81.50 101 GLU A CA 1
ATOM 811 C C . GLU A 1 101 ? -0.764 12.088 21.842 1.00 81.50 101 GLU A C 1
ATOM 813 O O . GLU A 1 101 ? -1.364 12.776 22.661 1.00 81.50 101 GLU A O 1
ATOM 818 N N . THR A 1 102 ? -0.189 12.603 20.758 1.00 77.12 102 THR A N 1
ATOM 819 C CA . THR A 1 102 ? -0.089 14.039 20.479 1.00 77.12 102 THR A CA 1
ATOM 820 C C . THR A 1 102 ? -1.153 14.551 19.505 1.00 77.12 102 THR A C 1
ATOM 822 O O . THR A 1 102 ? -1.071 15.699 19.079 1.00 77.12 102 THR A O 1
ATOM 825 N N . GLY A 1 103 ? -2.131 13.721 19.123 1.00 71.62 103 GLY A N 1
ATOM 826 C CA . GLY A 1 103 ? -3.097 14.037 18.069 1.00 71.62 103 GLY A CA 1
ATOM 827 C C . GLY A 1 103 ? -4.552 13.815 18.473 1.00 71.62 103 GLY A C 1
ATOM 828 O O . GLY A 1 103 ? -4.868 13.064 19.400 1.00 71.62 103 GLY A O 1
ATOM 829 N N . THR A 1 104 ? -5.456 14.473 17.749 1.00 69.25 104 THR A N 1
ATOM 830 C CA . THR A 1 104 ? -6.899 14.196 17.822 1.00 69.25 104 THR A CA 1
ATOM 831 C C . THR A 1 104 ? -7.329 13.139 16.804 1.00 69.25 104 THR A C 1
ATOM 833 O O . THR A 1 104 ? -8.347 12.480 17.007 1.00 69.25 104 THR A O 1
ATOM 836 N N . GLU A 1 105 ? -6.496 12.910 15.785 1.00 80.06 105 GLU A N 1
ATOM 837 C CA . GLU A 1 105 ? -6.717 11.944 14.715 1.00 80.06 105 GLU A CA 1
ATOM 838 C C . GLU A 1 105 ? -6.879 10.518 15.246 1.00 80.06 105 GLU A C 1
ATOM 840 O O . GLU A 1 105 ? -6.106 10.020 16.077 1.00 80.06 105 GLU A O 1
ATOM 845 N N . LEU A 1 106 ? -7.905 9.859 14.716 1.00 88.81 106 LEU A N 1
ATOM 846 C CA . LEU A 1 106 ? -8.253 8.486 15.018 1.00 88.81 106 LEU A CA 1
ATOM 847 C C . LEU A 1 106 ? -8.128 7.655 13.760 1.00 88.81 106 LEU A C 1
ATOM 849 O O . LEU A 1 106 ? -8.572 8.055 12.689 1.00 88.81 106 LEU A O 1
ATOM 853 N N . GLN A 1 107 ? -7.545 6.476 13.910 1.00 92.50 107 GLN A N 1
ATOM 854 C CA . GLN A 1 107 ? -7.317 5.566 12.799 1.00 92.50 107 GLN A CA 1
ATOM 855 C C . GLN A 1 107 ? -7.822 4.182 13.170 1.00 92.50 107 GLN A C 1
ATOM 857 O O . GLN A 1 107 ? -7.714 3.747 14.318 1.00 92.50 107 GLN A O 1
ATOM 862 N N . ARG A 1 108 ? -8.379 3.456 12.202 1.00 93.75 108 ARG A N 1
ATOM 863 C CA . ARG A 1 108 ? -8.764 2.062 12.425 1.00 93.75 108 ARG A CA 1
ATOM 864 C C . ARG A 1 108 ? -7.515 1.197 12.401 1.00 93.75 108 ARG A C 1
ATOM 866 O O . ARG A 1 108 ? -6.685 1.316 11.501 1.00 93.75 108 ARG A O 1
ATOM 873 N N . ALA A 1 109 ? -7.400 0.304 13.372 1.00 94.25 109 ALA A N 1
ATOM 874 C CA . ALA A 1 109 ? -6.249 -0.570 13.502 1.00 94.25 109 ALA A CA 1
ATOM 875 C C . ALA A 1 109 ? -6.695 -1.999 13.807 1.00 94.25 109 ALA A C 1
ATOM 877 O O . ALA A 1 109 ? -7.584 -2.214 14.629 1.00 94.25 109 ALA A O 1
ATOM 878 N N . ARG A 1 110 ? -6.091 -2.984 13.145 1.00 94.81 110 ARG A N 1
ATOM 879 C CA . ARG A 1 110 ? -6.270 -4.399 13.463 1.00 94.81 110 ARG A CA 1
ATOM 880 C C . ARG A 1 110 ? -5.235 -4.801 14.500 1.00 94.81 110 ARG A C 1
ATOM 882 O O . ARG A 1 110 ? -4.065 -4.488 14.330 1.00 94.81 110 ARG A O 1
ATOM 889 N N . VAL A 1 111 ? -5.658 -5.503 15.543 1.00 93.50 111 VAL A N 1
ATOM 890 C CA . VAL A 1 111 ? -4.747 -6.104 16.521 1.00 93.50 111 VAL A CA 1
ATOM 891 C C . VAL A 1 111 ? -4.028 -7.274 15.866 1.00 93.50 111 VAL A C 1
ATOM 893 O O . VAL A 1 111 ? -4.683 -8.222 15.453 1.00 93.50 111 VAL A O 1
ATOM 896 N N . ASP A 1 112 ? -2.707 -7.239 15.778 1.00 92.06 112 ASP A N 1
ATOM 897 C CA . ASP A 1 112 ? -1.927 -8.341 15.207 1.00 92.06 112 ASP A CA 1
ATOM 898 C C . ASP A 1 112 ? -1.273 -9.188 16.306 1.00 92.06 112 ASP A C 1
ATOM 900 O O . ASP A 1 112 ? -1.268 -10.416 16.221 1.00 92.06 112 ASP A O 1
ATOM 904 N N . LYS A 1 113 ? -0.790 -8.552 17.381 1.00 94.12 113 LYS A N 1
ATOM 905 C CA . LYS A 1 113 ? -0.144 -9.236 18.510 1.00 94.12 113 LYS A CA 1
ATOM 906 C C . LYS A 1 113 ? -0.368 -8.492 19.823 1.00 94.12 113 LYS A C 1
ATOM 908 O O . LYS A 1 113 ? -0.483 -7.270 19.845 1.00 94.12 113 LYS A O 1
ATOM 913 N N . ILE A 1 114 ? -0.389 -9.234 20.928 1.00 94.38 114 ILE A N 1
ATOM 914 C CA . ILE A 1 114 ? -0.451 -8.694 22.292 1.00 94.38 114 ILE A CA 1
ATOM 915 C C . ILE A 1 114 ? 0.824 -9.114 23.016 1.00 94.38 114 ILE A C 1
ATOM 917 O O . ILE A 1 114 ? 1.260 -10.260 22.899 1.00 94.38 114 ILE A O 1
ATOM 921 N N . ILE A 1 115 ? 1.439 -8.171 23.720 1.00 94.38 115 ILE A N 1
ATOM 922 C CA . ILE A 1 115 ? 2.647 -8.383 24.511 1.00 94.38 115 ILE A CA 1
ATOM 923 C C . ILE A 1 115 ? 2.303 -8.045 25.957 1.00 94.38 115 ILE A C 1
ATOM 925 O O . ILE A 1 115 ? 2.109 -6.874 26.296 1.00 94.38 115 ILE A O 1
ATOM 929 N N . ASP A 1 116 ? 2.221 -9.073 26.794 1.00 90.81 116 ASP A N 1
ATOM 930 C CA . ASP A 1 116 ? 1.922 -8.916 28.213 1.00 90.81 116 ASP A CA 1
ATOM 931 C C . ASP A 1 116 ? 3.099 -8.274 28.951 1.00 90.81 116 ASP A C 1
ATOM 933 O O . ASP A 1 116 ? 4.260 -8.638 28.757 1.00 90.81 116 ASP A O 1
ATOM 937 N N . LEU A 1 117 ? 2.787 -7.311 29.817 1.00 88.75 117 LEU A N 1
ATOM 938 C CA . LEU A 1 117 ? 3.739 -6.640 30.695 1.00 88.75 117 LEU A CA 1
ATOM 939 C C . LEU A 1 117 ? 3.241 -6.716 32.147 1.00 88.75 117 LEU A C 1
ATOM 941 O O . LEU A 1 117 ? 2.035 -6.821 32.382 1.00 88.75 117 LEU A O 1
ATOM 945 N N . PRO A 1 118 ? 4.119 -6.599 33.157 1.00 87.75 118 PRO A N 1
ATOM 946 C CA . PRO A 1 118 ? 3.676 -6.501 34.545 1.00 87.75 118 PRO A CA 1
ATOM 947 C C . PRO A 1 118 ? 2.693 -5.330 34.735 1.00 87.75 118 PRO A C 1
ATOM 949 O O . PRO A 1 118 ? 3.059 -4.164 34.605 1.00 87.75 118 PRO A O 1
ATOM 952 N N . GLY A 1 119 ? 1.420 -5.638 35.000 1.00 83.75 119 GLY A N 1
ATOM 953 C CA . GLY A 1 119 ? 0.357 -4.646 35.217 1.00 83.75 119 GLY A CA 1
ATOM 954 C C . GLY A 1 119 ? -0.157 -3.908 33.967 1.00 83.75 119 GLY A C 1
ATOM 955 O O . GLY A 1 119 ? -0.961 -2.982 34.105 1.00 83.75 119 GLY A O 1
ATOM 956 N N . SER A 1 120 ? 0.270 -4.279 32.754 1.00 88.75 120 SER A N 1
ATOM 957 C CA . SER A 1 120 ? -0.182 -3.657 31.496 1.00 88.75 120 SER A CA 1
ATOM 958 C C . SER A 1 120 ? -0.005 -4.604 30.299 1.00 88.75 120 SER A C 1
ATOM 960 O O . SER A 1 120 ? 0.315 -5.774 30.456 1.00 88.75 120 SER A O 1
ATOM 962 N N . TYR A 1 121 ? -0.218 -4.101 29.086 1.00 91.06 121 TYR A N 1
ATOM 963 C CA . TYR A 1 121 ? 0.139 -4.785 27.847 1.00 91.06 121 TYR A CA 1
ATOM 964 C C . TYR A 1 121 ? 0.436 -3.764 26.742 1.00 91.06 121 TYR A C 1
ATOM 966 O O . TYR A 1 121 ? -0.112 -2.651 26.734 1.00 91.06 121 TYR A O 1
ATOM 974 N N . LEU A 1 122 ? 1.301 -4.153 25.808 1.00 93.75 122 LEU A N 1
ATOM 975 C CA . LEU A 1 122 ? 1.460 -3.486 24.519 1.00 93.75 122 LEU A CA 1
ATOM 976 C C . LEU A 1 122 ? 0.715 -4.272 23.450 1.00 93.75 122 LEU A C 1
ATOM 978 O O . LEU A 1 122 ? 0.512 -5.481 23.565 1.00 93.75 122 LEU A O 1
ATOM 982 N N . VAL A 1 123 ? 0.309 -3.571 22.404 1.00 94.25 123 VAL A N 1
ATOM 983 C CA . VAL A 1 123 ? -0.407 -4.161 21.282 1.00 94.25 123 VAL A CA 1
ATOM 984 C C . VAL A 1 123 ? 0.311 -3.776 20.005 1.00 94.25 123 VAL A C 1
ATOM 986 O O . VAL A 1 123 ? 0.512 -2.594 19.739 1.00 94.25 123 VAL A O 1
ATOM 989 N N . GLU A 1 124 ? 0.709 -4.767 19.221 1.00 96.75 124 GLU A N 1
ATOM 990 C CA . GLU A 1 124 ? 1.100 -4.538 17.837 1.00 96.75 124 GLU A CA 1
ATOM 991 C C . GLU A 1 124 ? -0.174 -4.444 17.003 1.00 96.75 124 GLU A C 1
ATOM 993 O O . GLU A 1 124 ? -1.027 -5.338 17.049 1.00 96.75 124 GLU A O 1
ATOM 998 N N . VAL A 1 125 ? -0.325 -3.339 16.282 1.00 95.44 125 VAL A N 1
ATOM 999 C CA . VAL A 1 125 ? -1.499 -3.064 15.463 1.00 95.44 125 VAL A CA 1
ATOM 1000 C C . VAL A 1 125 ? -1.098 -2.645 14.057 1.00 95.44 125 VAL A C 1
ATOM 1002 O O . VAL A 1 125 ? -0.142 -1.892 13.886 1.00 95.44 125 VAL A O 1
ATOM 1005 N N . THR A 1 126 ? -1.871 -3.052 13.055 1.00 94.62 126 THR A N 1
ATOM 1006 C CA . THR A 1 126 ? -1.748 -2.551 11.680 1.00 94.62 126 THR A CA 1
ATOM 1007 C C . THR A 1 126 ? -2.895 -1.607 11.362 1.00 94.62 126 THR A C 1
ATOM 1009 O O . THR A 1 126 ? -4.066 -1.978 11.462 1.00 94.62 126 THR A O 1
ATOM 1012 N N . LEU A 1 127 ? -2.566 -0.385 10.953 1.00 94.75 127 LEU A N 1
ATOM 1013 C CA . LEU A 1 127 ? -3.520 0.618 10.498 1.00 94.75 127 LEU A CA 1
ATOM 1014 C C . LEU A 1 127 ? -4.149 0.160 9.179 1.00 94.75 127 LEU A C 1
ATOM 1016 O O . LEU A 1 127 ? -3.515 0.214 8.128 1.00 94.75 127 LEU A O 1
ATOM 1020 N N . VAL A 1 128 ? -5.398 -0.297 9.224 1.00 93.25 128 VAL A N 1
ATOM 1021 C CA . VAL A 1 128 ? -6.047 -0.993 8.094 1.00 93.25 128 VAL A CA 1
ATOM 1022 C C . VAL A 1 128 ? -6.343 -0.086 6.897 1.00 93.25 128 VAL A C 1
ATOM 1024 O O . VAL A 1 128 ? -6.585 -0.575 5.801 1.00 93.25 128 VAL A O 1
ATOM 1027 N N . ASP A 1 129 ? -6.283 1.230 7.092 1.00 94.06 129 ASP A N 1
ATOM 1028 C CA . ASP A 1 129 ? -6.494 2.234 6.042 1.00 94.06 129 ASP A CA 1
ATOM 1029 C C . ASP A 1 129 ? -5.184 2.839 5.512 1.00 94.06 129 ASP A C 1
ATOM 1031 O O . ASP A 1 129 ? -5.194 3.567 4.521 1.00 94.06 129 ASP A O 1
ATOM 1035 N N . TYR A 1 130 ? -4.052 2.504 6.147 1.00 93.25 130 TYR A N 1
ATOM 1036 C CA . TYR A 1 130 ? -2.748 3.135 5.907 1.00 93.25 130 TYR A CA 1
ATOM 1037 C C . TYR A 1 130 ? -1.591 2.140 5.705 1.00 93.25 130 TYR A C 1
ATOM 1039 O O . TYR A 1 130 ? -0.527 2.525 5.230 1.00 93.25 130 TYR A O 1
ATOM 1047 N N . GLY A 1 131 ? -1.762 0.865 6.069 1.00 89.44 131 GLY A N 1
ATOM 1048 C CA . GLY A 1 131 ? -0.758 -0.192 5.887 1.00 89.44 131 GLY A CA 1
ATOM 1049 C C . GLY A 1 131 ? 0.452 -0.107 6.826 1.00 89.44 131 GLY A C 1
ATOM 1050 O O . GLY A 1 131 ? 1.421 -0.848 6.656 1.00 89.44 131 GLY A O 1
ATOM 1051 N N . GLN A 1 132 ? 0.428 0.793 7.812 1.00 93.12 132 GLN A N 1
ATOM 1052 C CA . GLN A 1 132 ? 1.498 0.952 8.795 1.00 93.12 132 GLN A CA 1
ATOM 1053 C C . GLN A 1 132 ? 1.257 0.062 10.017 1.00 93.12 132 GLN A C 1
ATOM 1055 O O . GLN A 1 132 ? 0.171 0.081 10.590 1.00 93.12 132 GLN A O 1
ATOM 1060 N N . THR A 1 133 ? 2.288 -0.661 10.451 1.00 93.88 133 THR A N 1
ATOM 1061 C CA . THR A 1 133 ? 2.277 -1.439 11.699 1.00 93.88 133 THR A CA 1
ATOM 1062 C C . THR A 1 133 ? 2.977 -0.656 12.806 1.00 93.88 133 THR A C 1
ATOM 1064 O O . THR A 1 133 ? 4.029 -0.059 12.575 1.00 93.88 133 THR A O 1
ATOM 1067 N N . LEU A 1 134 ? 2.381 -0.634 13.996 1.00 95.44 134 LEU A N 1
ATOM 1068 C CA . LEU A 1 134 ? 2.820 0.139 15.155 1.00 95.44 134 LEU A CA 1
ATOM 1069 C C . LEU A 1 134 ? 2.746 -0.715 16.420 1.00 95.44 134 LEU A C 1
ATOM 1071 O O . LEU A 1 134 ? 1.807 -1.489 16.589 1.00 95.44 134 LEU A O 1
ATOM 1075 N N . LEU A 1 135 ? 3.680 -0.506 17.347 1.00 96.19 135 LEU A N 1
ATOM 1076 C CA . LEU A 1 135 ? 3.570 -1.004 18.716 1.00 96.19 135 LEU A CA 1
ATOM 1077 C C . LEU A 1 135 ? 3.005 0.112 19.599 1.00 96.19 135 LEU A C 1
ATOM 1079 O O . LEU A 1 135 ? 3.614 1.174 19.713 1.00 96.19 135 LEU A O 1
ATOM 1083 N N . VAL A 1 136 ? 1.834 -0.110 20.195 1.00 94.00 136 VAL A N 1
ATOM 1084 C CA . VAL A 1 136 ? 1.079 0.926 20.915 1.00 94.00 136 VAL A CA 1
ATOM 1085 C C . VAL A 1 136 ? 0.718 0.484 22.327 1.00 94.00 136 VAL A C 1
ATOM 1087 O O . VAL A 1 136 ? 0.550 -0.704 22.616 1.00 94.00 136 VAL A O 1
ATOM 1090 N N . HIS A 1 137 ? 0.576 1.451 23.229 1.00 91.75 137 HIS A N 1
ATOM 1091 C CA . HIS A 1 137 ? 0.149 1.191 24.596 1.00 91.75 137 HIS A CA 1
ATOM 1092 C C . HIS A 1 137 ? -1.372 1.010 24.670 1.00 91.75 137 HIS A C 1
ATOM 1094 O O . HIS A 1 137 ? -2.126 1.685 23.968 1.00 91.75 137 HIS A O 1
ATOM 1100 N N . ARG A 1 138 ? -1.861 0.178 25.601 1.00 88.06 138 ARG A N 1
ATOM 1101 C CA . ARG A 1 138 ? -3.306 -0.077 25.794 1.00 88.06 138 ARG A CA 1
ATOM 1102 C C . ARG A 1 138 ? -4.183 1.175 25.943 1.00 88.06 138 ARG A C 1
ATOM 1104 O O . ARG A 1 138 ? -5.364 1.148 25.636 1.00 88.06 138 ARG A O 1
ATOM 1111 N N . LYS A 1 139 ? -3.609 2.282 26.426 1.00 87.62 139 LYS A N 1
ATOM 1112 C CA . LYS A 1 139 ? -4.310 3.570 26.612 1.00 87.62 139 LYS A CA 1
ATOM 1113 C C . LYS A 1 139 ? -4.617 4.285 25.289 1.00 87.62 139 LYS A C 1
ATOM 1115 O O . LYS A 1 139 ? -5.424 5.204 25.274 1.00 87.62 139 LYS A O 1
ATOM 1120 N N . GLN A 1 140 ? -3.960 3.890 24.202 1.00 90.38 140 GLN A N 1
ATOM 1121 C CA . GLN A 1 140 ? -4.116 4.493 22.879 1.00 90.38 140 GLN A CA 1
ATOM 1122 C C . GLN A 1 140 ? -5.183 3.788 22.038 1.00 90.38 140 GLN A C 1
ATOM 1124 O O . GLN A 1 140 ? -5.564 4.295 20.985 1.00 90.38 140 GLN A O 1
ATOM 1129 N N . ILE A 1 141 ? -5.673 2.628 22.483 1.00 89.56 141 ILE A N 1
ATOM 1130 C CA . ILE A 1 141 ? -6.664 1.840 21.755 1.00 89.56 141 ILE A CA 1
ATOM 1131 C C . ILE A 1 141 ? -8.053 1.982 22.378 1.00 89.56 141 ILE A C 1
ATOM 1133 O O . ILE A 1 141 ? -8.235 1.952 23.593 1.00 89.56 141 ILE A O 1
ATOM 1137 N N . HIS A 1 142 ? -9.054 2.119 21.519 1.00 88.06 142 HIS A N 1
ATOM 1138 C CA . HIS A 1 142 ? -10.451 2.301 21.892 1.00 88.06 142 HIS A CA 1
ATOM 1139 C C . HIS A 1 142 ? -11.326 1.335 21.098 1.00 88.06 142 HIS A C 1
ATOM 1141 O O . HIS A 1 142 ? -10.946 0.838 20.035 1.00 88.06 142 HIS A O 1
ATOM 1147 N N . LYS A 1 143 ? -12.525 1.051 21.603 1.00 85.25 143 LYS A N 1
ATOM 1148 C CA . LYS A 1 143 ? -13.450 0.147 20.923 1.00 85.25 143 LYS A CA 1
ATOM 1149 C C . LYS A 1 143 ? -13.956 0.794 19.632 1.00 85.25 143 LYS A C 1
ATOM 1151 O O . LYS A 1 143 ? -14.452 1.916 19.642 1.00 85.25 143 LYS A O 1
ATOM 1156 N N . ALA A 1 144 ? -13.890 0.069 18.519 1.00 84.88 144 ALA A N 1
ATOM 1157 C CA . ALA A 1 144 ? -14.522 0.517 17.286 1.00 84.88 144 ALA A CA 1
ATOM 1158 C C . ALA A 1 144 ? -16.038 0.266 17.338 1.00 84.88 144 ALA A C 1
ATOM 1160 O O . ALA A 1 144 ? -16.505 -0.825 17.680 1.00 84.88 144 ALA A O 1
ATOM 1161 N N . SER A 1 145 ? -16.832 1.282 16.993 1.00 82.94 145 SER A N 1
ATOM 1162 C CA . SER A 1 145 ? -18.285 1.128 16.886 1.00 82.94 145 SER A CA 1
ATOM 1163 C C . SER A 1 145 ? -18.661 0.335 15.630 1.00 82.94 145 SER A C 1
ATOM 1165 O O . SER A 1 145 ? -17.976 0.404 14.611 1.00 82.94 145 SER A O 1
ATOM 1167 N N . ARG A 1 146 ? -19.808 -0.360 15.651 1.00 82.75 146 ARG A N 1
ATOM 1168 C CA . ARG A 1 146 ? -20.301 -1.092 14.467 1.00 82.75 146 ARG A CA 1
ATOM 1169 C C . ARG A 1 146 ? -20.452 -0.196 13.234 1.00 82.75 146 ARG A C 1
ATOM 1171 O O . ARG A 1 146 ? -20.260 -0.684 12.135 1.00 82.75 146 ARG A O 1
ATOM 1178 N N . LYS A 1 147 ? -20.776 1.092 13.405 1.00 83.69 147 LYS A N 1
ATOM 1179 C CA . LYS A 1 147 ? -20.914 2.045 12.290 1.00 83.69 147 LYS A CA 1
ATOM 1180 C C . LYS A 1 147 ? -19.581 2.279 11.573 1.00 83.69 147 LYS A C 1
ATOM 1182 O O . LYS A 1 147 ? -19.548 2.249 10.355 1.00 83.69 147 LYS A O 1
ATOM 1187 N N . ILE A 1 148 ? -18.492 2.423 12.329 1.00 85.44 148 ILE A N 1
ATOM 1188 C CA . ILE A 1 148 ? -17.133 2.613 11.791 1.00 85.44 148 ILE A CA 1
ATOM 1189 C C . ILE A 1 148 ? -16.620 1.336 11.102 1.00 85.44 148 ILE A C 1
ATOM 1191 O O . ILE A 1 148 ? -15.860 1.391 10.139 1.00 85.44 148 ILE A O 1
ATOM 1195 N N . LEU A 1 149 ? -17.049 0.169 11.586 1.00 86.69 149 LEU A N 1
ATOM 1196 C CA . LEU A 1 149 ? -16.652 -1.127 11.033 1.00 86.69 149 LEU A CA 1
ATOM 1197 C C . LEU A 1 149 ? -17.401 -1.530 9.756 1.00 86.69 149 LEU A C 1
ATOM 1199 O O . LEU A 1 149 ? -17.018 -2.535 9.169 1.00 86.69 149 LEU A O 1
ATOM 1203 N N . LYS A 1 150 ? -18.454 -0.798 9.367 1.00 87.38 150 LYS A N 1
ATOM 1204 C CA . LYS A 1 150 ? -19.190 -1.027 8.112 1.00 87.38 150 LYS A CA 1
ATOM 1205 C C . LYS A 1 150 ? -18.486 -0.454 6.889 1.00 87.38 150 LYS A C 1
ATOM 1207 O O . LYS A 1 150 ? -18.775 -0.879 5.785 1.00 87.38 150 LYS A O 1
ATOM 1212 N N . VAL A 1 151 ? -17.621 0.538 7.080 1.00 89.38 151 VAL A N 1
ATOM 1213 C CA . VAL A 1 151 ? -16.843 1.091 5.974 1.00 89.38 151 VAL A CA 1
ATOM 1214 C C . VAL A 1 151 ? -15.750 0.080 5.613 1.00 89.38 151 VAL A C 1
ATOM 1216 O O . VAL A 1 151 ? -15.075 -0.398 6.531 1.00 89.38 151 VAL A O 1
ATOM 1219 N N . PRO A 1 152 ? -15.520 -0.238 4.333 1.00 90.19 152 PRO A N 1
ATOM 1220 C CA . PRO A 1 152 ? -14.446 -1.145 3.941 1.00 90.19 152 PRO A CA 1
ATOM 1221 C C . PRO A 1 152 ? -13.069 -0.612 4.337 1.00 90.19 152 PRO A C 1
ATOM 1223 O O . PRO A 1 152 ? -12.871 0.601 4.466 1.00 90.19 152 PRO A O 1
ATOM 1226 N N . PHE A 1 153 ? -12.101 -1.498 4.566 1.00 91.62 153 PHE A N 1
ATOM 1227 C CA . PHE A 1 153 ? -10.712 -1.067 4.751 1.00 91.62 153 PHE A CA 1
ATOM 1228 C C . PHE A 1 153 ? -10.199 -0.453 3.455 1.00 91.62 153 PHE A C 1
ATOM 1230 O O . PHE A 1 153 ? -10.628 -0.851 2.383 1.00 91.62 153 PHE A O 1
ATOM 1237 N N . GLN A 1 154 ? -9.334 0.550 3.543 1.00 92.94 154 GLN A N 1
ATOM 1238 C CA . GLN A 1 154 ? -8.886 1.261 2.340 1.00 92.94 154 GLN A CA 1
ATOM 1239 C C . GLN A 1 154 ? -7.529 0.785 1.826 1.00 92.94 154 GLN A C 1
ATOM 1241 O O . GLN A 1 154 ? -7.220 0.979 0.653 1.00 92.94 154 GLN A O 1
ATOM 1246 N N . CYS A 1 155 ? -6.695 0.199 2.690 1.00 93.88 155 CYS A N 1
ATOM 1247 C CA . CYS A 1 155 ? -5.344 -0.194 2.318 1.00 93.88 155 CYS A CA 1
ATOM 1248 C C . CYS A 1 155 ? -5.318 -1.597 1.713 1.00 93.88 155 CYS A C 1
ATOM 1250 O O . CYS A 1 155 ? -5.757 -2.565 2.336 1.00 93.88 155 CYS A O 1
ATOM 1252 N N . ILE A 1 156 ? -4.727 -1.706 0.526 1.00 93.25 156 ILE A N 1
ATOM 1253 C CA . ILE A 1 156 ? -4.588 -2.956 -0.217 1.00 93.25 156 ILE A CA 1
ATOM 1254 C C . ILE A 1 156 ? -3.131 -3.152 -0.607 1.00 93.25 156 ILE A C 1
ATOM 1256 O O . ILE A 1 156 ? -2.446 -2.211 -1.006 1.00 93.25 156 ILE A O 1
ATOM 1260 N N . LYS A 1 157 ? -2.655 -4.395 -0.519 1.00 94.56 157 LYS A N 1
ATOM 1261 C CA . LYS A 1 157 ? -1.369 -4.785 -1.096 1.00 94.56 157 LYS A CA 1
ATOM 1262 C C . LYS A 1 157 ? -1.519 -4.915 -2.613 1.00 94.56 157 LYS A C 1
ATOM 1264 O O . LYS A 1 157 ? -2.379 -5.661 -3.070 1.00 94.56 157 LYS A O 1
ATOM 1269 N N . PHE A 1 158 ? -0.677 -4.230 -3.374 1.00 96.38 158 PHE A N 1
ATOM 1270 C CA . PHE A 1 158 ? -0.623 -4.308 -4.829 1.00 96.38 158 PHE A CA 1
ATOM 1271 C C . PHE A 1 158 ? 0.733 -4.837 -5.286 1.00 96.38 158 PHE A C 1
ATOM 1273 O O . PHE A 1 158 ? 1.773 -4.363 -4.820 1.00 96.38 158 PHE A O 1
ATOM 1280 N N . SER A 1 159 ? 0.714 -5.800 -6.201 1.00 96.44 159 SER A N 1
ATOM 1281 C CA . SER A 1 159 ? 1.906 -6.486 -6.689 1.00 96.44 159 SER A CA 1
ATOM 1282 C C . SER A 1 159 ? 2.088 -6.309 -8.198 1.00 96.44 159 SER A C 1
ATOM 1284 O O . SER A 1 159 ? 1.147 -6.467 -8.976 1.00 96.44 159 SER A O 1
ATOM 1286 N N . LEU A 1 160 ? 3.323 -6.039 -8.616 1.00 95.94 160 LEU A N 1
ATOM 1287 C CA . LEU A 1 160 ? 3.767 -6.202 -9.998 1.00 95.94 160 LEU A CA 1
ATOM 1288 C C . LEU A 1 160 ? 4.361 -7.604 -10.136 1.00 95.94 160 LEU A C 1
ATOM 1290 O O . LEU A 1 160 ? 5.409 -7.893 -9.559 1.00 95.94 160 LEU A O 1
ATOM 1294 N N . LEU A 1 161 ? 3.676 -8.475 -10.868 1.00 94.06 161 LEU A N 1
ATOM 1295 C CA . 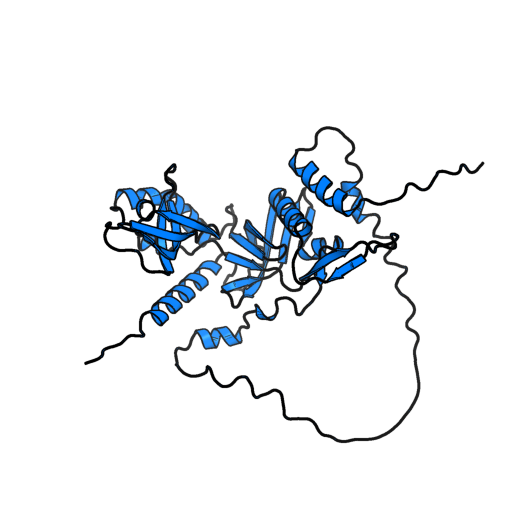LEU A 1 161 ? 4.156 -9.827 -11.160 1.00 94.06 161 LEU A CA 1
ATOM 1296 C C . LEU A 1 161 ? 4.938 -9.834 -12.477 1.00 94.06 161 LEU A C 1
ATOM 1298 O O . LEU A 1 161 ? 4.863 -8.883 -13.258 1.00 94.06 161 LEU A O 1
ATOM 1302 N N . GLY A 1 162 ? 5.677 -10.909 -12.735 1.00 93.06 162 GLY A N 1
ATOM 1303 C CA . GLY A 1 162 ? 6.381 -11.082 -14.003 1.00 93.06 162 GLY A CA 1
ATOM 1304 C C . GLY A 1 162 ? 7.771 -10.435 -14.070 1.00 93.06 162 GLY A C 1
ATOM 1305 O O . GLY A 1 162 ? 8.320 -10.286 -15.162 1.00 93.06 162 GLY A O 1
ATOM 1306 N N . LEU A 1 163 ? 8.328 -9.995 -12.934 1.00 93.88 163 LEU A N 1
ATOM 1307 C CA . LEU A 1 163 ? 9.622 -9.312 -12.854 1.00 93.88 163 LEU A CA 1
ATOM 1308 C C . LEU A 1 163 ? 10.553 -9.988 -11.850 1.00 93.88 163 LEU A C 1
ATOM 1310 O O . LEU A 1 163 ? 10.164 -10.227 -10.705 1.00 93.88 163 LEU A O 1
ATOM 1314 N N . ARG A 1 164 ? 11.818 -10.178 -12.243 1.00 93.31 164 ARG A N 1
ATOM 1315 C CA . ARG A 1 164 ? 12.906 -10.539 -11.323 1.00 93.31 164 ARG A CA 1
ATOM 1316 C C . ARG A 1 164 ? 13.993 -9.461 -11.250 1.00 93.31 164 ARG A C 1
ATOM 1318 O O . ARG A 1 164 ? 14.294 -8.844 -12.275 1.00 93.31 164 ARG A O 1
ATOM 1325 N N . PRO A 1 165 ? 14.602 -9.246 -10.068 1.00 94.81 165 PRO A N 1
ATOM 1326 C CA . PRO A 1 165 ? 15.682 -8.280 -9.883 1.00 94.81 165 PRO A CA 1
ATOM 1327 C C . PRO A 1 165 ? 16.923 -8.571 -10.737 1.00 94.81 165 PRO A C 1
ATOM 1329 O O . PRO A 1 165 ? 17.368 -9.716 -10.854 1.00 94.81 165 PRO A O 1
ATOM 1332 N N . LEU A 1 166 ? 17.542 -7.503 -11.242 1.00 92.12 166 LEU A N 1
ATOM 1333 C CA . LEU A 1 166 ? 18.900 -7.495 -11.788 1.00 92.12 166 LEU A CA 1
ATOM 1334 C C . LEU A 1 166 ? 19.807 -6.639 -10.914 1.00 92.12 166 LEU A C 1
ATOM 1336 O O . LEU A 1 166 ? 19.501 -5.480 -10.635 1.00 92.12 166 LEU A O 1
ATOM 1340 N N . HIS A 1 167 ? 20.959 -7.184 -10.536 1.00 86.81 167 HIS A N 1
ATOM 1341 C CA . HIS A 1 167 ? 22.004 -6.431 -9.846 1.00 86.81 167 HIS A CA 1
ATOM 1342 C C . HIS A 1 167 ? 23.137 -6.102 -10.806 1.00 86.81 167 HIS A C 1
ATOM 1344 O O . HIS A 1 167 ? 23.500 -6.907 -11.662 1.00 86.81 167 HIS A O 1
ATOM 1350 N N . CYS A 1 168 ? 23.716 -4.918 -10.637 1.00 79.50 168 CYS A N 1
ATOM 1351 C CA . CYS A 1 168 ? 24.925 -4.519 -11.343 1.00 79.50 168 CYS A CA 1
ATOM 1352 C C . CYS A 1 168 ? 26.145 -5.141 -10.649 1.00 79.50 168 CYS A C 1
ATOM 1354 O O . CYS A 1 168 ? 26.429 -4.822 -9.495 1.00 79.50 168 CYS A O 1
ATOM 1356 N N . ALA A 1 169 ? 26.881 -5.993 -11.357 1.00 74.06 169 ALA A N 1
ATOM 1357 C CA . ALA A 1 169 ? 28.140 -6.573 -10.913 1.00 74.06 169 ALA A CA 1
ATOM 1358 C C . ALA A 1 169 ? 29.302 -6.022 -11.753 1.00 74.06 169 ALA A C 1
ATOM 1360 O O . ALA A 1 169 ? 29.217 -5.900 -12.977 1.00 74.06 169 ALA A O 1
ATOM 1361 N N . THR A 1 170 ? 30.408 -5.691 -11.091 1.00 64.75 170 THR A N 1
ATOM 1362 C CA . THR A 1 170 ? 31.674 -5.348 -11.748 1.00 64.75 170 THR A CA 1
ATOM 1363 C C . THR A 1 170 ? 32.627 -6.522 -11.606 1.00 64.75 170 THR A C 1
ATOM 1365 O O . THR A 1 170 ? 32.955 -6.896 -10.480 1.00 64.75 170 THR A O 1
ATOM 1368 N N . SER A 1 171 ? 33.087 -7.091 -12.720 1.00 60.81 171 SER A N 1
ATOM 1369 C CA . SER A 1 171 ? 34.133 -8.112 -12.675 1.00 60.81 171 SER A CA 1
ATOM 1370 C C . SER A 1 171 ? 35.485 -7.484 -12.315 1.00 60.81 171 SER A C 1
ATOM 1372 O O . SER A 1 171 ? 35.792 -6.345 -12.689 1.00 60.81 171 SER A O 1
ATOM 1374 N N . GLU A 1 172 ? 36.316 -8.230 -11.587 1.00 58.50 172 GLU A N 1
ATOM 1375 C CA . GLU A 1 172 ? 37.649 -7.790 -11.143 1.00 58.50 172 GLU A CA 1
ATOM 1376 C C . GLU A 1 172 ? 38.600 -7.492 -12.321 1.00 58.50 172 GLU A C 1
ATOM 1378 O O . GLU A 1 172 ? 39.529 -6.700 -12.181 1.00 58.50 172 GLU A O 1
ATOM 1383 N N . ALA A 1 173 ? 38.311 -8.032 -13.512 1.00 62.00 173 ALA A N 1
ATOM 1384 C CA . ALA A 1 173 ? 39.043 -7.778 -14.757 1.00 62.00 173 ALA A CA 1
ATOM 1385 C C . ALA A 1 173 ? 38.680 -6.441 -15.454 1.00 62.00 173 ALA A C 1
ATOM 1387 O O . ALA A 1 173 ? 39.234 -6.131 -16.507 1.00 62.00 173 ALA A O 1
ATOM 1388 N N . ARG A 1 174 ? 37.769 -5.645 -14.866 1.00 56.66 174 ARG A N 1
ATOM 1389 C CA . ARG A 1 174 ? 37.449 -4.234 -15.178 1.00 56.66 174 ARG A CA 1
ATOM 1390 C C . ARG A 1 174 ? 37.507 -3.857 -16.663 1.00 56.66 174 ARG A C 1
ATOM 1392 O O . ARG A 1 174 ? 38.397 -3.132 -17.095 1.00 56.66 174 ARG A O 1
ATOM 1399 N N . THR A 1 175 ? 36.487 -4.248 -17.424 1.00 58.94 175 THR A N 1
ATOM 1400 C CA . THR A 1 175 ? 36.115 -3.532 -18.667 1.00 58.94 175 THR A CA 1
ATOM 1401 C C . THR A 1 175 ? 34.627 -3.611 -19.030 1.00 58.94 175 THR A C 1
ATOM 1403 O O . THR A 1 175 ? 34.185 -2.844 -19.882 1.00 58.94 175 THR A O 1
ATOM 1406 N N . SER A 1 176 ? 33.827 -4.452 -18.364 1.00 59.69 176 SER A N 1
ATOM 1407 C CA . SER A 1 176 ? 32.379 -4.564 -18.586 1.00 59.69 176 SER A CA 1
ATOM 1408 C C . SER A 1 176 ? 31.583 -4.466 -17.282 1.00 59.69 176 SER A C 1
ATOM 1410 O O . SER A 1 176 ? 31.992 -4.966 -16.233 1.00 59.69 176 SER A O 1
ATOM 1412 N N . VAL A 1 177 ? 30.430 -3.799 -17.360 1.00 72.25 177 VAL A N 1
ATOM 1413 C CA . VAL A 1 177 ? 29.377 -3.865 -16.343 1.00 72.25 177 VAL A CA 1
ATOM 1414 C C . VAL A 1 177 ? 28.451 -5.011 -16.727 1.00 72.25 177 VAL A C 1
ATOM 1416 O O . VAL A 1 177 ? 27.883 -4.994 -17.821 1.00 72.25 177 VAL A O 1
ATOM 1419 N N . GLU A 1 178 ? 28.292 -5.990 -15.842 1.00 79.12 178 GLU A N 1
ATOM 1420 C CA . GLU A 1 178 ? 27.392 -7.124 -16.051 1.00 79.12 178 GLU A CA 1
ATOM 1421 C C . GLU A 1 178 ? 26.149 -6.980 -15.175 1.00 79.12 178 GLU A C 1
ATOM 1423 O O . GLU A 1 178 ? 26.221 -6.530 -14.032 1.00 79.12 178 GLU A O 1
ATOM 1428 N N . HIS A 1 179 ? 24.991 -7.352 -15.718 1.00 79.88 179 HIS A N 1
ATOM 1429 C CA . HIS A 1 179 ? 23.739 -7.390 -14.970 1.00 79.88 179 HIS A CA 1
ATOM 1430 C C . HIS A 1 179 ? 23.384 -8.845 -14.701 1.00 79.88 179 HIS A C 1
ATOM 1432 O O . HIS A 1 179 ? 23.189 -9.618 -15.638 1.00 79.88 179 HIS A O 1
ATOM 1438 N N . VAL A 1 180 ? 23.324 -9.215 -13.423 1.00 82.75 180 VAL A N 1
ATOM 1439 C CA . VAL A 1 180 ? 23.099 -10.597 -12.991 1.00 82.75 180 VAL A CA 1
ATOM 1440 C C . VAL A 1 180 ? 21.738 -10.734 -12.302 1.00 82.75 180 VAL A C 1
ATOM 1442 O O . VAL A 1 180 ? 21.419 -9.912 -11.437 1.00 82.75 180 VAL A O 1
ATOM 1445 N N . PRO A 1 181 ? 20.934 -11.758 -12.647 1.00 85.81 181 PRO A N 1
ATOM 1446 C CA . PRO A 1 181 ? 19.726 -12.103 -11.905 1.00 85.81 181 PRO A CA 1
ATOM 1447 C C . PRO A 1 181 ? 20.009 -12.348 -10.421 1.00 85.81 181 PRO A C 1
ATOM 1449 O O . PRO A 1 181 ? 21.012 -12.976 -10.067 1.00 85.81 181 PRO A O 1
ATOM 1452 N N . LYS A 1 182 ? 19.115 -11.865 -9.555 1.00 87.06 182 LYS A N 1
ATOM 1453 C CA . LYS A 1 182 ? 19.161 -12.086 -8.104 1.00 87.06 182 LYS A CA 1
ATOM 1454 C C . LYS A 1 182 ? 17.769 -12.341 -7.537 1.00 87.06 182 LYS A C 1
ATOM 1456 O O . LYS A 1 182 ? 16.773 -11.921 -8.117 1.00 87.06 182 LYS A O 1
ATOM 1461 N N . ASP A 1 183 ? 17.729 -12.972 -6.366 1.00 84.50 183 ASP A N 1
ATOM 1462 C CA . ASP A 1 183 ? 16.481 -13.302 -5.661 1.00 84.50 183 ASP A CA 1
ATOM 1463 C C . ASP A 1 183 ? 15.932 -12.135 -4.825 1.00 84.50 183 ASP A C 1
ATOM 1465 O O . ASP A 1 183 ? 14.810 -12.188 -4.326 1.00 84.50 183 ASP A O 1
ATOM 1469 N N . SER A 1 184 ? 16.711 -11.064 -4.656 1.00 90.81 184 SER A N 1
ATOM 1470 C CA . SER A 1 184 ? 16.331 -9.888 -3.875 1.00 90.81 184 SER A CA 1
ATOM 1471 C C . SER A 1 184 ? 16.555 -8.598 -4.651 1.00 90.81 184 SER A C 1
ATOM 1473 O O . SER A 1 184 ? 17.462 -8.488 -5.474 1.00 90.81 184 SER A O 1
ATOM 1475 N N . TRP A 1 185 ? 15.719 -7.598 -4.387 1.00 93.62 185 TRP A N 1
ATOM 1476 C CA . TRP A 1 185 ? 15.901 -6.250 -4.917 1.00 93.62 185 TRP A CA 1
ATOM 1477 C C . TRP A 1 185 ? 17.046 -5.542 -4.200 1.00 93.62 185 TRP A C 1
ATOM 1479 O O . TRP A 1 185 ? 17.210 -5.710 -2.993 1.00 93.62 185 TRP A O 1
ATOM 1489 N N . ASP A 1 186 ? 17.822 -4.747 -4.935 1.00 90.75 186 ASP A N 1
ATOM 1490 C CA . ASP A 1 186 ? 18.805 -3.861 -4.321 1.00 90.75 186 ASP A CA 1
ATOM 1491 C C . ASP A 1 186 ? 18.149 -2.564 -3.808 1.00 90.75 186 ASP A C 1
ATOM 1493 O O . ASP A 1 186 ? 17.013 -2.196 -4.151 1.00 90.75 186 ASP A O 1
ATOM 1497 N N . ASP A 1 187 ? 18.880 -1.854 -2.951 1.00 91.00 187 ASP A N 1
ATOM 1498 C CA . ASP A 1 187 ? 18.419 -0.583 -2.393 1.00 91.00 187 ASP A CA 1
ATOM 1499 C C . ASP A 1 187 ? 18.241 0.480 -3.484 1.00 91.00 187 ASP A C 1
ATOM 1501 O O . ASP A 1 187 ? 17.362 1.334 -3.381 1.00 91.00 187 ASP A O 1
ATOM 1505 N N . ALA A 1 188 ? 19.036 0.417 -4.557 1.00 92.06 188 ALA A N 1
ATOM 1506 C CA . ALA A 1 188 ? 18.992 1.383 -5.649 1.00 92.06 188 ALA A CA 1
ATOM 1507 C C . ALA A 1 188 ? 17.684 1.297 -6.450 1.00 92.06 188 ALA A C 1
ATOM 1509 O O . ALA A 1 188 ? 17.097 2.335 -6.757 1.00 92.06 188 ALA A O 1
ATOM 1510 N N . ALA A 1 189 ? 17.208 0.090 -6.762 1.00 94.75 189 ALA A N 1
ATOM 1511 C CA . ALA A 1 189 ? 15.919 -0.143 -7.403 1.00 94.75 189 ALA A CA 1
ATOM 1512 C C . ALA A 1 189 ? 14.784 0.352 -6.508 1.00 94.75 189 ALA A C 1
ATOM 1514 O O . ALA A 1 189 ? 13.887 1.067 -6.953 1.00 94.75 189 ALA A O 1
ATOM 1515 N N . THR A 1 190 ? 14.850 0.009 -5.221 1.00 95.56 190 THR A N 1
ATOM 1516 C CA . THR A 1 190 ? 13.834 0.397 -4.239 1.00 95.56 190 THR A CA 1
ATOM 1517 C C . THR A 1 190 ? 13.754 1.917 -4.088 1.00 95.56 190 THR A C 1
ATOM 1519 O O . THR A 1 190 ? 12.659 2.482 -4.088 1.00 95.56 190 THR A O 1
ATOM 1522 N N . GLU A 1 191 ? 14.898 2.596 -4.003 1.00 95.38 191 GLU A N 1
ATOM 1523 C CA . GLU A 1 191 ? 14.977 4.054 -3.885 1.00 95.38 191 GLU A CA 1
ATOM 1524 C C . GLU A 1 191 ? 14.543 4.768 -5.168 1.00 95.38 191 GLU A C 1
ATOM 1526 O O . GLU A 1 191 ? 13.861 5.794 -5.103 1.00 95.38 191 GLU A O 1
ATOM 1531 N N . TYR A 1 192 ? 14.883 4.214 -6.337 1.00 95.44 192 TYR A N 1
ATOM 1532 C CA . TYR A 1 192 ? 14.395 4.723 -7.616 1.00 95.44 192 TYR A CA 1
ATOM 1533 C C . TYR A 1 192 ? 12.864 4.721 -7.647 1.00 95.44 192 TYR A C 1
ATOM 1535 O O . TYR A 1 192 ? 12.260 5.759 -7.910 1.00 95.44 192 TYR A O 1
ATOM 1543 N N . VAL A 1 193 ? 12.235 3.587 -7.316 1.00 96.62 193 VAL A N 1
ATOM 1544 C CA . VAL A 1 193 ? 10.772 3.452 -7.321 1.00 96.62 193 VAL A CA 1
ATOM 1545 C C . VAL A 1 193 ? 10.118 4.409 -6.326 1.00 96.62 193 VAL A C 1
ATOM 1547 O O . VAL A 1 193 ? 9.162 5.095 -6.684 1.00 96.62 193 VAL A O 1
ATOM 1550 N N . LYS A 1 194 ? 10.652 4.517 -5.101 1.00 96.19 194 LYS A N 1
ATOM 1551 C CA . LYS A 1 194 ? 10.173 5.494 -4.108 1.00 96.19 194 LYS A CA 1
ATOM 1552 C C . LYS A 1 194 ? 10.229 6.917 -4.653 1.00 96.19 194 LYS A C 1
ATOM 1554 O O . LYS A 1 194 ? 9.221 7.612 -4.638 1.00 96.19 194 LYS A O 1
ATOM 1559 N N . THR A 1 195 ? 11.371 7.316 -5.208 1.00 94.06 195 THR A N 1
ATOM 1560 C CA . THR A 1 195 ? 11.558 8.666 -5.752 1.00 94.06 195 THR A CA 1
ATOM 1561 C C . THR A 1 195 ? 10.640 8.927 -6.948 1.00 94.06 195 THR A C 1
ATOM 1563 O O . THR A 1 195 ? 10.069 10.011 -7.069 1.00 94.06 195 THR A O 1
ATOM 1566 N N . ALA A 1 196 ? 10.469 7.946 -7.838 1.00 93.88 196 ALA A N 1
ATOM 1567 C CA . ALA A 1 196 ? 9.575 8.056 -8.987 1.00 93.88 196 ALA A CA 1
ATOM 1568 C C . ALA A 1 196 ? 8.122 8.280 -8.544 1.00 93.88 196 ALA A C 1
ATOM 1570 O O . ALA A 1 196 ? 7.451 9.155 -9.080 1.00 93.88 196 ALA A O 1
ATOM 1571 N N . ILE A 1 197 ? 7.666 7.549 -7.525 1.00 95.38 197 ILE A N 1
ATOM 1572 C CA . ILE A 1 197 ? 6.322 7.685 -6.954 1.00 95.38 197 ILE A CA 1
ATOM 1573 C C . ILE A 1 197 ? 6.155 9.019 -6.216 1.00 95.38 197 ILE A C 1
ATOM 1575 O O . ILE A 1 197 ? 5.154 9.699 -6.410 1.00 95.38 197 ILE A O 1
ATOM 1579 N N . GLU A 1 198 ? 7.131 9.429 -5.403 1.00 93.12 198 GLU A N 1
ATOM 1580 C CA . GLU A 1 198 ? 7.088 10.695 -4.653 1.00 93.12 198 GLU A CA 1
ATOM 1581 C C . GLU A 1 198 ? 7.082 11.931 -5.561 1.00 93.12 198 GLU A C 1
ATOM 1583 O O . GLU A 1 198 ? 6.520 12.965 -5.205 1.00 93.12 198 GLU A O 1
ATOM 1588 N N . THR A 1 199 ? 7.719 11.838 -6.730 1.00 91.69 199 THR A N 1
ATOM 1589 C CA . THR A 1 199 ? 7.793 12.936 -7.707 1.00 91.69 199 THR A CA 1
ATOM 1590 C C . THR A 1 199 ? 6.679 12.898 -8.753 1.00 91.69 199 THR A C 1
ATOM 1592 O O . THR A 1 199 ? 6.613 13.788 -9.608 1.00 91.69 199 THR A O 1
ATOM 1595 N N . ALA A 1 200 ? 5.802 11.895 -8.685 1.00 94.06 200 ALA A N 1
ATOM 1596 C CA . ALA A 1 200 ? 4.695 11.719 -9.606 1.00 94.06 200 ALA A CA 1
ATOM 1597 C C . ALA A 1 200 ? 3.619 12.794 -9.421 1.00 94.06 200 ALA A C 1
ATOM 1599 O O . ALA A 1 200 ? 3.273 13.188 -8.309 1.00 94.06 200 ALA A O 1
ATOM 1600 N N . ASN A 1 201 ? 3.035 13.231 -10.533 1.00 93.50 201 ASN A N 1
ATOM 1601 C CA . ASN A 1 201 ? 1.811 14.023 -10.545 1.00 93.50 201 ASN A CA 1
ATOM 1602 C C . ASN A 1 201 ? 0.590 13.161 -10.205 1.00 93.50 201 ASN A C 1
ATOM 1604 O O . ASN A 1 201 ? -0.315 13.618 -9.510 1.00 93.50 201 ASN A O 1
ATOM 1608 N N . SER A 1 202 ? 0.570 11.923 -10.697 1.00 94.25 202 SER A N 1
ATOM 1609 C CA . SER A 1 202 ? -0.471 10.941 -10.419 1.00 94.25 202 SER A CA 1
ATOM 1610 C C . SER A 1 202 ? 0.089 9.521 -10.538 1.00 94.25 202 SER A C 1
ATOM 1612 O O . SER A 1 202 ? 1.070 9.279 -11.249 1.00 94.25 202 SER A O 1
ATOM 1614 N N . VAL A 1 203 ? -0.529 8.579 -9.825 1.00 96.94 203 VAL A N 1
ATOM 1615 C CA . VAL A 1 203 ? -0.243 7.145 -9.942 1.00 96.94 203 VAL A CA 1
ATOM 1616 C C . VAL A 1 203 ? -1.546 6.431 -10.262 1.00 96.94 203 VAL A C 1
ATOM 1618 O O . VAL A 1 203 ? -2.568 6.677 -9.619 1.00 96.94 203 VAL A O 1
ATOM 1621 N N . GLN A 1 204 ? -1.513 5.556 -11.261 1.00 96.62 204 GLN A N 1
ATOM 1622 C CA . GLN A 1 204 ? -2.666 4.781 -11.702 1.00 96.62 204 GLN A CA 1
ATOM 1623 C C . GLN A 1 204 ? -2.333 3.298 -11.693 1.00 96.62 204 GLN A C 1
ATOM 1625 O O . GLN A 1 204 ? -1.222 2.905 -12.047 1.00 96.62 204 GLN A O 1
ATOM 1630 N N . VAL A 1 205 ? -3.308 2.469 -11.346 1.00 97.31 205 VAL A N 1
ATOM 1631 C CA . VAL A 1 205 ? -3.193 1.017 -11.480 1.00 97.31 205 VAL A CA 1
ATOM 1632 C C . VAL A 1 205 ? -4.195 0.494 -12.489 1.00 97.31 205 VAL A C 1
ATOM 1634 O O . VAL A 1 205 ? -5.327 0.971 -12.563 1.00 97.31 205 VAL A 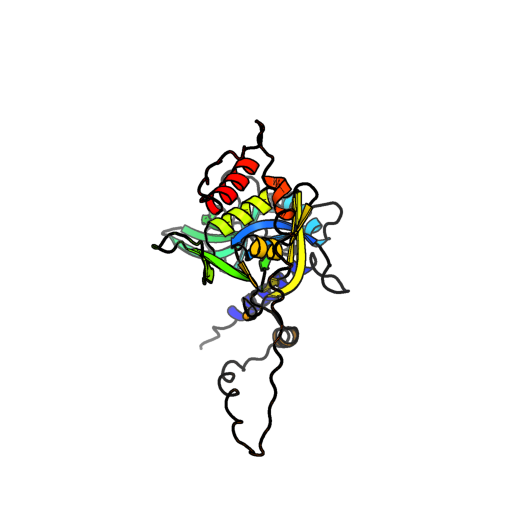O 1
ATOM 1637 N N . GLU A 1 206 ? -3.760 -0.499 -13.246 1.00 95.94 206 GLU A N 1
ATOM 1638 C CA . GLU A 1 206 ? -4.614 -1.381 -14.031 1.00 95.94 206 GLU A CA 1
ATOM 1639 C C . GLU A 1 206 ? -4.591 -2.737 -13.335 1.00 95.94 206 GLU A C 1
ATOM 1641 O O . GLU A 1 206 ? -3.525 -3.336 -13.167 1.00 95.94 206 GLU A O 1
ATOM 1646 N N . VAL A 1 207 ? -5.750 -3.188 -12.863 1.00 95.75 207 VAL A N 1
ATOM 1647 C CA . VAL A 1 207 ? -5.860 -4.419 -12.081 1.00 95.75 207 VAL A CA 1
ATOM 1648 C C . VAL A 1 207 ? -6.117 -5.588 -13.019 1.00 95.75 207 VAL A C 1
ATOM 1650 O O . VAL A 1 207 ? -7.085 -5.582 -13.774 1.00 95.75 207 VAL A O 1
ATOM 1653 N N . LEU A 1 208 ? -5.260 -6.603 -12.940 1.00 93.50 208 LEU A N 1
ATOM 1654 C CA . LEU A 1 208 ? -5.380 -7.830 -13.729 1.00 93.50 208 LEU A CA 1
ATOM 1655 C C . LEU A 1 208 ? -6.028 -8.960 -12.925 1.00 93.50 208 LEU A C 1
ATOM 1657 O O . LEU A 1 208 ? -6.653 -9.850 -13.497 1.00 93.50 208 LEU A O 1
ATOM 1661 N N . GLY A 1 209 ? -5.918 -8.922 -11.596 1.00 91.44 209 GLY A N 1
ATOM 1662 C CA . GLY A 1 209 ? -6.533 -9.929 -10.748 1.00 91.44 209 GLY A CA 1
ATOM 1663 C C . GLY A 1 209 ? -6.265 -9.745 -9.261 1.00 91.44 209 GLY A C 1
ATOM 1664 O O . GLY A 1 209 ? -5.715 -8.739 -8.806 1.00 91.44 209 GLY A O 1
ATOM 1665 N N . GLN A 1 210 ? -6.689 -10.755 -8.507 1.00 90.62 210 GLN A N 1
ATOM 1666 C CA . GLN A 1 210 ? -6.501 -10.854 -7.062 1.00 90.62 210 GLN A CA 1
ATOM 1667 C C . GLN A 1 210 ? -5.330 -11.766 -6.747 1.00 90.62 210 GLN A C 1
ATOM 1669 O O . GLN A 1 210 ? -5.085 -12.732 -7.472 1.00 90.62 210 GLN A O 1
ATOM 1674 N N . THR A 1 211 ? -4.651 -11.494 -5.638 1.00 88.00 211 THR A N 1
ATOM 1675 C CA . THR A 1 211 ? -3.657 -12.428 -5.123 1.00 88.00 211 THR A CA 1
ATOM 1676 C C . THR A 1 211 ? -4.274 -13.423 -4.143 1.00 88.00 211 THR A C 1
ATOM 1678 O O . THR A 1 211 ? -5.266 -13.117 -3.480 1.00 88.00 211 THR A O 1
ATOM 1681 N N . VAL A 1 212 ? -3.668 -14.601 -3.986 1.00 83.31 212 VAL A N 1
ATOM 1682 C CA . VAL A 1 212 ? -4.056 -15.606 -2.974 1.00 83.31 212 VAL A CA 1
ATOM 1683 C C . VAL A 1 212 ? -3.962 -15.022 -1.561 1.00 83.31 212 VAL A C 1
ATOM 1685 O O . VAL A 1 212 ? -4.787 -15.308 -0.695 1.00 83.31 212 VAL A O 1
ATOM 1688 N N . SER A 1 213 ? -2.993 -14.132 -1.338 1.00 81.06 213 SER A N 1
ATOM 1689 C CA . SER A 1 213 ? -2.840 -13.369 -0.096 1.00 81.06 213 SER A CA 1
ATOM 1690 C C . SER A 1 213 ? -3.923 -12.298 0.129 1.00 81.06 213 SER A C 1
ATOM 1692 O O . SER A 1 213 ? -3.934 -11.654 1.182 1.00 81.06 213 SER A O 1
ATOM 1694 N N . GLY A 1 214 ? -4.845 -12.119 -0.824 1.00 83.69 214 GLY A N 1
ATOM 1695 C CA . GLY A 1 214 ? -5.978 -11.204 -0.731 1.00 83.69 214 GLY A CA 1
ATOM 1696 C C . GLY A 1 214 ? -5.669 -9.755 -1.122 1.00 83.69 214 GLY A C 1
ATOM 1697 O O . GLY A 1 214 ? -6.406 -8.839 -0.763 1.00 83.69 214 GLY A O 1
ATOM 1698 N N . GLY A 1 215 ? -4.558 -9.540 -1.821 1.00 91.06 215 GLY A N 1
ATOM 1699 C CA . GLY A 1 215 ? -4.210 -8.281 -2.465 1.00 91.06 215 GLY A CA 1
ATOM 1700 C C . GLY A 1 215 ? -4.655 -8.236 -3.926 1.00 91.06 215 GLY A C 1
ATOM 1701 O O . GLY A 1 215 ? -5.472 -9.031 -4.392 1.00 91.06 215 GLY A O 1
ATOM 1702 N N . LEU A 1 216 ? -4.079 -7.290 -4.654 1.00 94.12 216 LEU A N 1
ATOM 1703 C CA . LEU A 1 216 ? -4.279 -7.082 -6.081 1.00 94.12 216 LEU A CA 1
ATOM 1704 C C . LEU A 1 216 ? -2.958 -7.242 -6.823 1.00 94.12 216 LEU A C 1
ATOM 1706 O O . LEU A 1 216 ? -1.890 -6.974 -6.272 1.00 94.12 216 LEU A O 1
ATOM 1710 N N . TYR A 1 217 ? -3.029 -7.619 -8.092 1.00 95.38 217 TYR A N 1
ATOM 1711 C CA . TYR A 1 217 ? -1.884 -7.530 -8.984 1.00 95.38 217 TYR A CA 1
ATOM 1712 C C . TYR A 1 217 ? -2.268 -6.919 -10.326 1.00 95.38 217 TYR A C 1
ATOM 1714 O O . TYR A 1 217 ? -3.426 -6.972 -10.749 1.00 95.38 217 TYR A O 1
ATOM 1722 N N . GLY A 1 218 ? -1.283 -6.333 -11.001 1.00 95.88 218 GLY A N 1
ATOM 1723 C CA . GLY A 1 218 ? -1.489 -5.771 -12.325 1.00 95.88 218 GLY A CA 1
ATOM 1724 C C . GLY A 1 218 ? -0.349 -4.881 -12.792 1.00 95.88 218 GLY A C 1
ATOM 1725 O O . GLY A 1 218 ? 0.816 -5.215 -12.586 1.00 95.88 218 GLY A O 1
ATOM 1726 N N . LYS A 1 219 ? -0.688 -3.761 -13.435 1.00 96.62 219 LYS A N 1
ATOM 1727 C CA . LYS A 1 219 ? 0.265 -2.762 -13.936 1.00 96.62 219 LYS A CA 1
ATOM 1728 C C . LYS A 1 219 ? 0.169 -1.470 -13.137 1.00 96.62 219 LYS A C 1
ATOM 1730 O O . LYS A 1 219 ? -0.920 -1.061 -12.733 1.00 96.62 219 LYS A O 1
ATOM 1735 N N . LEU A 1 220 ? 1.308 -0.807 -12.944 1.00 97.44 220 LEU A N 1
ATOM 1736 C CA . LEU A 1 220 ? 1.398 0.482 -12.262 1.00 97.44 220 LEU A CA 1
ATOM 1737 C C . LEU A 1 220 ? 1.955 1.520 -13.228 1.00 97.44 220 LEU A C 1
ATOM 1739 O O . LEU A 1 220 ? 3.038 1.355 -13.789 1.00 97.44 220 LEU A O 1
ATOM 1743 N N . HIS A 1 221 ? 1.202 2.597 -13.394 1.00 96.62 221 HIS A N 1
ATOM 1744 C CA . HIS A 1 221 ? 1.523 3.705 -14.271 1.00 96.62 221 HIS A CA 1
ATOM 1745 C C . HIS A 1 221 ? 1.798 4.953 -13.441 1.00 96.62 221 HIS A C 1
ATOM 1747 O O . HIS A 1 221 ? 1.027 5.298 -12.545 1.00 96.62 221 HIS A O 1
ATOM 1753 N N . ILE A 1 222 ? 2.888 5.641 -13.757 1.00 95.44 222 ILE A N 1
ATOM 1754 C CA . ILE A 1 222 ? 3.308 6.865 -13.083 1.00 95.44 222 ILE A CA 1
ATOM 1755 C C . ILE A 1 222 ? 3.271 8.004 -14.093 1.00 95.44 222 ILE A C 1
ATOM 1757 O O . ILE A 1 222 ? 3.848 7.903 -15.178 1.00 95.44 222 ILE A O 1
ATOM 1761 N N . GLU A 1 223 ? 2.601 9.095 -13.740 1.00 93.25 223 GLU A N 1
ATOM 1762 C CA . GLU A 1 223 ? 2.648 10.328 -14.513 1.00 93.25 223 GLU A CA 1
ATOM 1763 C C . GLU A 1 223 ? 3.698 11.272 -13.925 1.00 93.25 223 GLU A C 1
ATOM 1765 O O . GLU A 1 223 ? 3.538 11.779 -12.818 1.00 93.25 223 GLU A O 1
ATOM 1770 N N . CYS A 1 224 ? 4.754 11.561 -14.683 1.00 84.75 224 CYS A N 1
ATOM 1771 C CA . CYS A 1 224 ? 5.800 12.505 -14.296 1.00 84.75 224 CYS A CA 1
ATOM 1772 C C . CYS A 1 224 ? 5.969 13.564 -15.386 1.00 84.75 224 CYS A C 1
ATOM 1774 O O . CYS A 1 224 ? 6.348 13.243 -16.513 1.00 84.75 224 CYS A O 1
ATOM 1776 N N . LYS A 1 225 ? 5.741 14.846 -15.063 1.00 79.12 225 L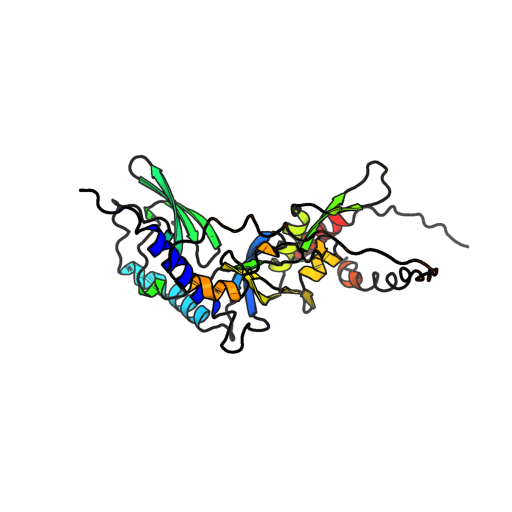YS A N 1
ATOM 1777 C CA . LYS A 1 225 ? 5.957 15.979 -15.990 1.00 79.12 225 LYS A CA 1
ATOM 1778 C C . LYS A 1 225 ? 5.243 15.797 -17.344 1.00 79.12 225 LYS A C 1
ATOM 1780 O O . LYS A 1 225 ? 5.826 16.083 -18.389 1.00 79.12 225 LYS A O 1
ATOM 1785 N N . LYS A 1 226 ? 3.983 15.337 -17.319 1.00 75.94 226 LYS A N 1
ATOM 1786 C CA . LYS A 1 226 ? 3.140 15.023 -18.497 1.00 75.94 226 LYS A CA 1
ATOM 1787 C C . LYS A 1 226 ? 3.589 13.810 -19.330 1.00 75.94 226 LYS A C 1
ATOM 1789 O O . LYS A 1 226 ? 3.120 13.640 -20.453 1.00 75.94 226 LYS A O 1
ATOM 1794 N N . LYS A 1 227 ? 4.493 12.970 -18.817 1.00 83.06 227 LYS A N 1
ATOM 1795 C CA . LYS A 1 227 ? 4.826 11.666 -19.406 1.00 83.06 227 LYS A CA 1
ATOM 1796 C C . LYS A 1 227 ? 4.202 10.563 -18.558 1.00 83.06 227 LYS A C 1
ATOM 1798 O O . LYS A 1 227 ? 4.418 10.541 -17.351 1.00 83.06 227 LYS A O 1
ATOM 1803 N N . PHE A 1 228 ? 3.496 9.639 -19.203 1.00 88.94 228 PHE A N 1
ATOM 1804 C CA . PHE A 1 228 ? 3.038 8.396 -18.586 1.00 88.94 228 PHE A CA 1
ATOM 1805 C C . PHE A 1 228 ? 4.098 7.311 -18.769 1.00 88.94 228 PHE A C 1
ATOM 1807 O O . PHE A 1 228 ? 4.615 7.123 -19.871 1.00 88.94 228 PHE A O 1
ATOM 1814 N N . ILE A 1 229 ? 4.440 6.634 -17.679 1.00 91.88 229 ILE A N 1
ATOM 1815 C CA . ILE A 1 229 ? 5.463 5.591 -17.620 1.00 91.88 229 ILE A CA 1
ATOM 1816 C C . ILE A 1 229 ? 4.819 4.338 -17.027 1.00 91.88 229 ILE A C 1
ATOM 1818 O O . ILE A 1 229 ? 4.233 4.421 -15.949 1.00 91.88 229 ILE A O 1
ATOM 1822 N N . SER A 1 230 ? 4.926 3.194 -17.704 1.00 95.12 230 SER A N 1
ATOM 1823 C CA . SER A 1 230 ? 4.692 1.886 -17.079 1.00 95.12 230 SER A CA 1
ATOM 1824 C C . SER A 1 230 ? 5.916 1.555 -16.224 1.00 95.12 230 SER A C 1
ATOM 1826 O O . SER A 1 230 ? 7.051 1.578 -16.706 1.00 95.12 230 SER A O 1
ATOM 1828 N N . LEU A 1 231 ? 5.701 1.307 -14.931 1.00 96.12 231 LEU A N 1
ATOM 1829 C CA . LEU A 1 231 ? 6.809 1.088 -14.005 1.00 96.12 231 LEU A CA 1
ATOM 1830 C C . LEU A 1 231 ? 7.579 -0.195 -14.339 1.00 96.12 231 LEU A C 1
ATOM 1832 O O . LEU A 1 231 ? 8.800 -0.221 -14.226 1.00 96.12 231 LEU A O 1
ATOM 1836 N N . ASP A 1 232 ? 6.887 -1.245 -14.774 1.00 94.44 232 ASP A N 1
ATOM 1837 C CA . ASP A 1 232 ? 7.502 -2.507 -15.172 1.00 94.44 232 ASP A CA 1
ATOM 1838 C C . ASP A 1 232 ? 8.397 -2.359 -16.409 1.00 94.44 232 ASP A C 1
ATOM 1840 O O . ASP A 1 232 ? 9.550 -2.795 -16.378 1.00 94.44 232 ASP A O 1
ATOM 1844 N N . GLU A 1 233 ? 7.926 -1.674 -17.454 1.00 94.62 233 GLU A N 1
ATOM 1845 C CA . GLU A 1 233 ? 8.734 -1.379 -18.643 1.00 94.62 233 GLU A CA 1
ATOM 1846 C C . GLU A 1 233 ? 9.957 -0.520 -18.299 1.00 94.62 233 GLU A C 1
ATOM 1848 O O . GLU A 1 233 ? 11.065 -0.783 -18.770 1.00 94.62 233 GLU A O 1
ATOM 1853 N N . GLU A 1 234 ? 9.781 0.486 -17.442 1.00 95.00 234 GLU A N 1
ATOM 1854 C CA . GLU A 1 234 ? 10.859 1.377 -17.018 1.00 95.00 234 GLU A CA 1
ATOM 1855 C C . GLU A 1 234 ? 11.931 0.620 -16.220 1.00 95.00 234 GLU A C 1
ATOM 1857 O O . GLU A 1 234 ? 13.120 0.752 -16.521 1.00 95.00 234 GLU A O 1
ATOM 1862 N N . LEU A 1 235 ? 11.540 -0.232 -15.263 1.00 95.69 235 LEU A N 1
ATOM 1863 C CA . LEU A 1 235 ? 12.474 -1.062 -14.492 1.00 95.69 235 LEU A CA 1
ATOM 1864 C C . LEU A 1 235 ? 13.291 -1.997 -15.392 1.00 95.69 235 LEU A C 1
ATOM 1866 O O . LEU A 1 235 ? 14.496 -2.152 -15.169 1.00 95.69 235 LEU A O 1
ATOM 1870 N N . VAL A 1 236 ? 12.669 -2.578 -16.422 1.00 95.31 236 VAL A N 1
ATOM 1871 C CA . VAL A 1 236 ? 13.371 -3.394 -17.423 1.00 95.31 236 VAL A CA 1
ATOM 1872 C C . VAL A 1 236 ? 14.311 -2.531 -18.265 1.00 95.31 236 VAL A C 1
ATOM 1874 O O . VAL A 1 236 ? 15.484 -2.866 -18.419 1.00 95.31 236 VAL A O 1
ATOM 1877 N N . SER A 1 237 ? 13.849 -1.375 -18.750 1.00 94.12 237 SER A N 1
ATOM 1878 C CA . SER A 1 237 ? 14.649 -0.470 -19.589 1.00 94.12 237 SER A CA 1
ATOM 1879 C C . SER A 1 237 ? 15.898 0.072 -18.883 1.00 94.12 237 SER A C 1
ATOM 1881 O O . SER A 1 237 ? 16.938 0.283 -19.509 1.00 94.12 237 SER A O 1
ATOM 1883 N N . LEU A 1 238 ? 15.812 0.260 -17.563 1.00 92.94 238 LEU A N 1
ATOM 1884 C CA . LEU A 1 238 ? 16.909 0.716 -16.717 1.00 92.94 238 LEU A CA 1
ATOM 1885 C C . LEU A 1 238 ? 17.794 -0.436 -16.228 1.00 92.94 238 LEU A C 1
ATOM 1887 O O . LEU A 1 238 ? 18.733 -0.190 -15.476 1.00 92.94 238 LEU A O 1
ATOM 1891 N N . ASN A 1 239 ? 17.522 -1.679 -16.636 1.00 93.31 239 ASN A N 1
ATOM 1892 C CA . ASN A 1 239 ? 18.176 -2.900 -16.160 1.00 93.31 239 ASN A CA 1
ATOM 1893 C C . ASN A 1 239 ? 18.071 -3.105 -14.639 1.00 93.31 239 ASN A C 1
ATOM 1895 O O . ASN A 1 239 ? 18.954 -3.708 -14.035 1.00 93.31 239 ASN A O 1
ATOM 1899 N N . TYR A 1 240 ? 17.039 -2.575 -13.973 1.00 94.44 240 TYR A N 1
ATOM 1900 C CA . TYR A 1 240 ? 16.709 -2.978 -12.596 1.00 94.44 240 TYR A CA 1
ATOM 1901 C C . TYR A 1 240 ? 16.043 -4.355 -12.551 1.00 94.44 240 TYR A C 1
ATOM 1903 O O . TYR A 1 240 ? 16.107 -5.026 -11.524 1.00 94.44 240 TYR A O 1
ATOM 1911 N N . ALA A 1 241 ? 15.413 -4.774 -13.648 1.00 95.81 241 ALA A N 1
ATOM 1912 C CA . ALA A 1 241 ? 14.673 -6.021 -13.724 1.00 95.81 241 ALA A CA 1
ATOM 1913 C C . ALA A 1 241 ? 14.776 -6.675 -15.104 1.00 95.81 241 ALA A C 1
ATOM 1915 O O . ALA A 1 241 ? 15.133 -6.026 -16.087 1.00 95.81 241 ALA A O 1
ATOM 1916 N N . PHE A 1 242 ? 14.399 -7.946 -15.178 1.00 93.62 242 PHE A N 1
ATOM 1917 C CA . PHE A 1 242 ? 14.064 -8.625 -16.426 1.00 93.62 242 PHE A CA 1
ATOM 1918 C C . PHE A 1 242 ? 12.690 -9.287 -16.307 1.00 93.62 242 PHE A C 1
ATOM 1920 O O . PHE A 1 242 ? 12.207 -9.536 -15.199 1.00 93.62 242 PHE A O 1
ATOM 1927 N N . LEU A 1 243 ? 12.068 -9.549 -17.457 1.00 93.69 243 LEU A N 1
ATOM 1928 C CA . LEU A 1 243 ? 10.789 -10.245 -17.522 1.00 93.69 243 LEU A CA 1
ATOM 1929 C C . LEU A 1 243 ? 10.984 -11.733 -17.226 1.00 93.69 243 LEU A C 1
ATOM 1931 O O . LEU A 1 243 ? 11.809 -12.392 -17.856 1.00 93.69 243 LEU A O 1
ATOM 1935 N N . ASP A 1 244 ? 10.184 -12.247 -16.305 1.00 90.81 244 ASP A N 1
ATOM 1936 C CA . ASP A 1 244 ? 10.090 -13.664 -15.981 1.00 90.81 244 ASP A CA 1
ATOM 1937 C C . ASP A 1 244 ? 8.624 -13.993 -15.707 1.00 90.81 244 ASP A C 1
ATOM 1939 O O . ASP A 1 244 ? 8.098 -13.604 -14.668 1.00 90.81 244 ASP A O 1
ATOM 1943 N N . SER A 1 245 ? 7.964 -14.689 -16.635 1.00 85.50 245 SER A N 1
ATOM 1944 C CA . SER A 1 245 ? 6.534 -15.014 -16.552 1.00 85.50 245 SER A CA 1
ATOM 1945 C C . SER A 1 245 ? 6.160 -15.813 -15.309 1.00 85.50 245 SER A C 1
ATOM 1947 O O . SER A 1 245 ? 5.019 -15.729 -14.858 1.00 85.50 245 SER A O 1
ATOM 1949 N N . ASP A 1 246 ? 7.110 -16.558 -14.749 1.00 86.06 246 ASP A N 1
ATOM 1950 C CA . ASP A 1 246 ? 6.853 -17.434 -13.612 1.00 86.06 246 ASP A CA 1
ATOM 1951 C C . ASP A 1 246 ? 6.966 -16.672 -12.282 1.00 86.06 246 ASP A C 1
ATOM 1953 O O . ASP A 1 246 ? 6.481 -17.143 -11.251 1.00 86.06 246 ASP A O 1
ATOM 1957 N N . ALA A 1 247 ? 7.567 -15.475 -12.292 1.00 84.88 247 ALA A N 1
ATOM 1958 C CA . ALA A 1 247 ? 7.813 -14.679 -11.098 1.00 84.88 247 ALA A CA 1
ATOM 1959 C C . ALA A 1 247 ? 6.507 -14.180 -10.460 1.00 84.88 247 ALA A C 1
ATOM 1961 O O . ALA A 1 247 ? 5.852 -13.261 -10.967 1.00 84.88 247 ALA A O 1
ATOM 1962 N N . GLY A 1 248 ? 6.170 -14.755 -9.302 1.00 80.12 248 GLY A N 1
ATOM 1963 C CA . GLY A 1 248 ? 4.968 -14.420 -8.544 1.00 80.12 248 GLY A CA 1
ATOM 1964 C C . GLY A 1 248 ? 3.693 -15.065 -9.092 1.00 80.12 248 GLY A C 1
ATOM 1965 O O . GLY A 1 248 ? 2.596 -14.664 -8.705 1.00 80.12 248 GLY A O 1
ATOM 1966 N N . SER A 1 249 ? 3.811 -16.040 -9.998 1.00 83.81 249 SER A N 1
ATOM 1967 C CA . SER A 1 249 ? 2.671 -16.777 -10.560 1.00 83.81 249 SER A CA 1
ATOM 1968 C C . SER A 1 249 ? 1.892 -17.561 -9.495 1.00 83.81 249 SER A C 1
ATOM 1970 O O . SER A 1 249 ? 0.673 -17.686 -9.585 1.00 83.81 249 SER A O 1
ATOM 1972 N N . GLU A 1 250 ? 2.567 -18.004 -8.433 1.00 84.12 250 GLU A N 1
ATOM 1973 C CA . GLU A 1 250 ? 1.987 -18.671 -7.267 1.00 84.12 250 GLU A CA 1
ATOM 1974 C C . GLU A 1 250 ? 1.045 -17.776 -6.449 1.00 84.12 250 GLU A C 1
ATOM 1976 O O . GLU A 1 250 ? 0.201 -18.276 -5.706 1.00 84.12 250 GLU A O 1
ATOM 1981 N N . GLU A 1 251 ? 1.172 -16.453 -6.581 1.00 85.00 251 GLU A N 1
ATOM 1982 C CA . GLU A 1 251 ? 0.289 -15.500 -5.916 1.00 85.00 251 GLU A CA 1
ATOM 1983 C C . GLU A 1 251 ? -1.006 -15.269 -6.696 1.00 85.00 251 GLU A C 1
ATOM 1985 O O . GLU A 1 251 ? -1.894 -14.630 -6.148 1.00 85.00 251 GLU A O 1
ATOM 1990 N N . ILE A 1 252 ? -1.169 -15.761 -7.928 1.00 84.81 252 ILE A N 1
ATOM 1991 C CA . ILE A 1 252 ? -2.383 -15.527 -8.725 1.00 84.81 252 ILE A CA 1
ATOM 1992 C C . ILE A 1 252 ? -3.553 -16.352 -8.178 1.00 84.81 252 ILE A C 1
ATOM 1994 O O . ILE A 1 252 ? -3.507 -17.580 -8.130 1.00 84.81 252 ILE A O 1
ATOM 1998 N N . LEU A 1 253 ? -4.650 -15.681 -7.814 1.00 79.88 253 LEU A N 1
ATOM 1999 C CA . LEU A 1 253 ? -5.889 -16.353 -7.429 1.00 79.88 253 LEU A CA 1
ATOM 2000 C C . LEU A 1 253 ? -6.734 -16.674 -8.672 1.00 79.88 253 LEU A C 1
ATOM 2002 O O . LEU A 1 253 ? -7.377 -15.788 -9.237 1.00 79.88 253 LEU A O 1
ATOM 2006 N N . LEU A 1 254 ? -6.755 -17.947 -9.080 1.00 75.81 254 LEU A N 1
ATOM 2007 C CA . LEU A 1 254 ? -7.591 -18.427 -10.190 1.00 75.81 254 LEU A CA 1
ATOM 2008 C C . LEU A 1 254 ? -9.076 -18.470 -9.799 1.00 75.81 254 LEU A C 1
ATOM 2010 O O . LEU A 1 254 ? -9.427 -18.762 -8.654 1.00 75.81 254 LEU A O 1
ATOM 2014 N N . GLU A 1 255 ? -9.965 -18.199 -10.757 1.00 60.62 255 GLU A N 1
ATOM 2015 C CA . GLU A 1 255 ? -11.409 -18.093 -10.506 1.00 60.62 255 GLU A CA 1
ATOM 2016 C C . GLU A 1 255 ? -12.046 -19.403 -10.019 1.00 60.62 255 GLU A C 1
ATOM 2018 O O . GLU A 1 255 ? -12.969 -19.355 -9.207 1.00 60.62 255 GLU A O 1
ATOM 2023 N N . ASP A 1 256 ? -11.484 -20.559 -10.377 1.00 50.28 256 ASP A N 1
ATOM 2024 C CA . ASP A 1 256 ? -11.930 -21.865 -9.875 1.00 50.28 256 ASP A CA 1
ATOM 2025 C C . ASP A 1 256 ? -11.757 -21.995 -8.349 1.00 50.28 256 ASP A C 1
ATOM 2027 O O . ASP A 1 256 ? -12.572 -22.633 -7.679 1.00 50.28 256 ASP A O 1
ATOM 2031 N N . HIS A 1 257 ? -10.784 -21.295 -7.750 1.00 47.75 257 HIS A N 1
ATOM 2032 C CA . HIS A 1 257 ? -10.606 -21.242 -6.294 1.00 47.75 257 HIS A CA 1
ATOM 2033 C C . HIS A 1 257 ? -11.643 -20.361 -5.577 1.00 47.75 257 HIS A C 1
ATOM 2035 O O . HIS A 1 257 ? -11.837 -20.522 -4.370 1.00 47.75 257 HIS A O 1
ATOM 2041 N N . LYS A 1 258 ? -12.361 -19.471 -6.285 1.00 47.38 258 LYS A N 1
ATOM 2042 C CA . LYS A 1 258 ? -13.473 -18.701 -5.689 1.00 47.38 258 LYS A CA 1
ATOM 2043 C C . LYS A 1 258 ? -14.651 -19.605 -5.329 1.00 47.38 258 LYS A C 1
ATOM 2045 O O . LYS A 1 258 ? -15.332 -19.333 -4.345 1.00 47.38 258 LYS A O 1
ATOM 2050 N N . SER A 1 259 ? -14.871 -20.679 -6.093 1.00 41.12 259 SER A N 1
ATOM 2051 C CA . SER A 1 259 ? -15.940 -21.650 -5.822 1.00 41.12 259 SER A CA 1
ATOM 2052 C C . SER A 1 259 ? -15.681 -22.455 -4.538 1.00 41.12 259 SER A C 1
ATOM 2054 O O . SER A 1 259 ? -16.597 -22.665 -3.747 1.00 41.12 259 SER A O 1
ATOM 2056 N N . LEU A 1 260 ? -14.415 -22.795 -4.266 1.00 41.97 260 LEU A N 1
ATOM 2057 C CA . LEU A 1 260 ? -13.984 -23.544 -3.079 1.00 41.97 260 LEU A CA 1
ATOM 2058 C C . LEU A 1 260 ? -13.971 -22.698 -1.796 1.00 41.97 260 LEU A C 1
ATOM 2060 O O . LEU A 1 260 ? -14.214 -23.216 -0.711 1.00 41.97 260 LEU A O 1
ATOM 2064 N N . LEU A 1 261 ? -13.752 -21.384 -1.906 1.00 42.22 261 LEU A N 1
ATOM 2065 C CA . LEU A 1 261 ? -13.886 -20.444 -0.782 1.00 42.22 261 LEU A CA 1
ATOM 2066 C C . LEU A 1 261 ? -15.357 -20.167 -0.400 1.00 42.22 261 LEU A C 1
ATOM 2068 O O . LEU A 1 261 ? -15.612 -19.537 0.626 1.00 42.22 261 LEU A O 1
ATOM 2072 N N . GLY A 1 262 ? -16.315 -20.646 -1.205 1.00 36.97 262 GLY A N 1
ATOM 2073 C CA . GLY A 1 262 ? -17.758 -20.536 -0.980 1.00 36.97 262 GLY A CA 1
ATOM 2074 C C . GLY A 1 262 ? -18.424 -21.769 -0.359 1.00 36.97 262 GLY A C 1
ATOM 2075 O O . GLY A 1 262 ? -19.600 -21.695 -0.007 1.00 36.97 262 GLY A O 1
ATOM 2076 N N . THR A 1 263 ? -17.714 -22.886 -0.176 1.00 30.92 263 THR A N 1
ATOM 2077 C CA . THR A 1 263 ? -18.287 -24.102 0.421 1.00 30.92 263 THR A CA 1
ATOM 2078 C C . THR A 1 263 ? -17.518 -24.515 1.666 1.00 30.92 263 THR A C 1
ATOM 2080 O O . THR A 1 263 ? -16.438 -25.095 1.603 1.00 30.92 263 THR A O 1
ATOM 2083 N N . SER A 1 264 ? -18.122 -24.247 2.822 1.00 45.88 264 SER A N 1
ATOM 2084 C CA . SER A 1 264 ? -17.847 -24.992 4.047 1.00 45.88 264 SER A CA 1
ATOM 2085 C C . SER A 1 264 ? -18.123 -26.474 3.790 1.00 45.88 264 SER A C 1
ATOM 2087 O O . SER A 1 264 ? -19.284 -26.871 3.717 1.00 45.88 264 SER A O 1
ATOM 2089 N N . THR A 1 265 ? -17.086 -27.297 3.642 1.00 34.56 265 THR A N 1
ATOM 2090 C CA . THR A 1 265 ? -17.056 -28.630 4.258 1.00 34.56 265 THR A CA 1
ATOM 2091 C C . THR A 1 265 ? -15.609 -29.067 4.473 1.00 34.56 265 THR A C 1
ATOM 2093 O O . THR A 1 265 ? -14.755 -28.970 3.597 1.00 34.56 265 THR A O 1
ATOM 2096 N N . VAL A 1 266 ? -15.363 -29.493 5.705 1.00 36.72 266 VAL A N 1
ATOM 2097 C CA . VAL A 1 266 ? -14.159 -30.125 6.241 1.00 36.72 266 VAL A CA 1
ATOM 2098 C C . VAL A 1 266 ? -13.748 -31.331 5.374 1.00 36.72 266 VAL A C 1
ATOM 2100 O O . VAL A 1 266 ? -14.617 -32.021 4.858 1.00 36.72 266 VAL A O 1
ATOM 2103 N N . GLU A 1 267 ? -12.434 -31.578 5.283 1.00 34.91 267 GLU A N 1
ATOM 2104 C CA . GLU A 1 267 ? -11.728 -32.663 4.558 1.00 34.91 267 GLU A CA 1
ATOM 2105 C C . GLU A 1 267 ? -11.332 -32.396 3.097 1.00 34.91 267 GLU A C 1
ATOM 2107 O O . GLU A 1 267 ? -11.980 -32.874 2.176 1.00 34.91 267 GLU A O 1
ATOM 2112 N N . GLN A 1 268 ? -10.169 -31.756 2.880 1.00 32.31 268 GLN A N 1
ATOM 2113 C CA . GLN A 1 268 ? -9.287 -32.094 1.741 1.00 32.31 268 GLN A CA 1
ATOM 2114 C C . GLN A 1 268 ? -7.853 -31.537 1.854 1.00 32.31 268 GLN A C 1
ATOM 2116 O O . GLN A 1 268 ? -7.246 -31.101 0.880 1.00 32.31 268 GLN A O 1
ATOM 2121 N N . TYR A 1 269 ? -7.251 -31.603 3.045 1.00 28.72 269 TYR A N 1
ATOM 2122 C CA . TYR A 1 269 ? -5.814 -31.347 3.209 1.00 28.72 269 TYR A CA 1
ATOM 2123 C C . TYR A 1 269 ? -5.070 -32.655 3.497 1.00 28.72 269 TYR A C 1
ATOM 2125 O O . TYR A 1 269 ? -4.627 -32.852 4.617 1.00 28.72 269 TYR A O 1
ATOM 2133 N N . MET A 1 270 ? -4.983 -33.568 2.512 1.00 30.20 270 MET A N 1
ATOM 2134 C CA . MET A 1 270 ? -4.018 -34.693 2.514 1.00 30.20 270 MET A CA 1
ATOM 2135 C C . MET A 1 270 ? -3.762 -35.392 1.147 1.00 30.20 270 MET A C 1
ATOM 2137 O O . MET A 1 270 ? -3.171 -36.468 1.137 1.00 30.20 270 MET A O 1
ATOM 2141 N N . THR A 1 271 ? -4.110 -34.829 -0.024 1.00 32.75 271 THR A N 1
ATOM 2142 C CA . THR A 1 271 ? -3.970 -35.589 -1.302 1.00 32.75 271 THR A CA 1
ATOM 2143 C C . THR A 1 271 ? -3.522 -34.812 -2.548 1.00 32.75 271 THR A C 1
ATOM 2145 O O . THR A 1 271 ? -3.888 -35.168 -3.660 1.00 32.75 271 THR A O 1
ATOM 2148 N N . HIS A 1 272 ? -2.625 -33.826 -2.430 1.00 30.80 272 HIS A N 1
ATOM 2149 C CA . HIS A 1 272 ? -1.933 -33.268 -3.612 1.00 30.80 272 HIS A CA 1
ATOM 2150 C C . HIS A 1 272 ? -0.402 -33.337 -3.499 1.00 30.80 272 HIS A C 1
ATOM 2152 O O . HIS A 1 272 ? 0.312 -32.347 -3.597 1.00 30.80 272 HIS A O 1
ATOM 2158 N N . LYS A 1 273 ? 0.109 -34.561 -3.318 1.00 31.58 273 LYS A N 1
ATOM 2159 C CA . LYS A 1 273 ? 1.485 -34.972 -3.660 1.00 31.58 273 LYS A CA 1
ATOM 2160 C C . LYS A 1 273 ? 1.478 -36.392 -4.246 1.00 31.58 273 LYS A C 1
ATOM 2162 O O . LYS A 1 273 ? 2.176 -37.268 -3.757 1.00 31.58 273 LYS A O 1
ATOM 2167 N N . ALA A 1 274 ? 0.642 -36.647 -5.256 1.00 30.12 274 ALA A N 1
ATOM 2168 C CA . ALA A 1 274 ? 0.640 -37.927 -5.979 1.00 30.12 274 ALA A CA 1
ATOM 2169 C C . ALA A 1 274 ? -0.112 -37.879 -7.329 1.00 30.12 274 ALA A C 1
ATOM 2171 O O . ALA A 1 274 ? -0.848 -38.802 -7.634 1.00 30.12 274 ALA A O 1
ATOM 2172 N N . VAL A 1 275 ? 0.024 -36.827 -8.150 1.00 31.95 275 VAL A N 1
ATOM 2173 C CA . VAL A 1 275 ? -0.447 -36.874 -9.561 1.00 31.95 275 VAL A CA 1
ATOM 2174 C C . VAL A 1 275 ? 0.531 -36.147 -10.495 1.00 31.95 275 VAL A C 1
ATOM 2176 O O . VAL A 1 275 ? 0.152 -35.409 -11.392 1.00 31.95 275 VAL A O 1
ATOM 2179 N N . VAL A 1 276 ? 1.831 -36.345 -10.277 1.00 30.39 276 VAL A N 1
ATOM 2180 C CA . VAL A 1 276 ? 2.857 -36.105 -11.305 1.00 30.39 276 VAL A CA 1
ATOM 2181 C C . VAL A 1 276 ? 3.826 -37.272 -11.227 1.00 30.39 276 VAL A C 1
ATOM 2183 O O . VAL A 1 276 ? 4.904 -37.162 -10.661 1.00 30.39 276 VAL A O 1
ATOM 2186 N N . ASN A 1 277 ? 3.350 -38.443 -11.641 1.00 33.50 277 ASN A N 1
ATOM 2187 C CA . ASN A 1 277 ? 4.147 -39.590 -12.076 1.00 33.50 277 ASN A CA 1
ATOM 2188 C C . ASN A 1 277 ? 3.173 -40.726 -12.383 1.00 33.50 277 ASN A C 1
ATOM 2190 O O . ASN A 1 277 ? 2.831 -41.481 -11.487 1.00 33.50 277 ASN A O 1
ATOM 2194 N N . ILE A 1 278 ? 2.693 -40.784 -13.624 1.00 28.02 278 ILE A N 1
ATOM 2195 C CA . ILE A 1 278 ? 2.458 -41.983 -14.446 1.00 28.02 278 ILE A CA 1
ATOM 2196 C C . ILE A 1 278 ? 2.006 -41.433 -15.800 1.00 28.02 278 ILE A C 1
ATOM 2198 O O . ILE A 1 278 ? 0.851 -41.072 -15.967 1.00 28.02 278 ILE A O 1
ATOM 2202 N N . THR A 1 279 ? 2.961 -41.290 -16.716 1.00 27.78 279 THR A N 1
ATOM 2203 C CA . THR A 1 279 ? 2.893 -41.835 -18.084 1.00 27.78 279 THR A CA 1
ATOM 2204 C C . THR A 1 279 ? 4.216 -41.524 -18.776 1.00 27.78 279 THR A C 1
ATOM 2206 O O . THR A 1 279 ? 4.358 -40.558 -19.519 1.00 27.78 279 THR A O 1
ATOM 2209 N N . THR A 1 280 ? 5.215 -42.357 -18.500 1.00 26.70 280 THR A N 1
ATOM 2210 C CA . THR A 1 280 ? 6.258 -42.667 -19.477 1.00 26.70 280 THR A CA 1
ATOM 2211 C C . THR A 1 280 ? 5.961 -44.030 -20.088 1.00 26.70 280 THR A C 1
ATOM 2213 O O . THR A 1 280 ? 5.449 -44.919 -19.408 1.00 26.70 280 THR A O 1
ATOM 2216 N N . LYS A 1 281 ? 6.394 -44.158 -21.349 1.00 27.84 281 LYS A N 1
ATOM 2217 C CA . LYS A 1 281 ? 6.372 -45.303 -22.274 1.00 27.84 281 LYS A CA 1
ATOM 2218 C C . LYS A 1 281 ? 5.130 -45.394 -23.158 1.00 27.84 281 LYS A C 1
ATOM 2220 O O . LYS A 1 281 ? 4.018 -45.375 -22.664 1.00 27.84 281 LYS A O 1
ATOM 2225 N N . SER A 1 282 ? 5.230 -45.590 -24.468 1.00 27.22 282 SER A N 1
ATOM 2226 C CA . SER A 1 282 ? 6.334 -45.576 -25.446 1.00 27.22 282 SER A CA 1
ATOM 2227 C C . SER A 1 282 ? 5.720 -46.091 -26.746 1.00 27.22 282 SER A C 1
ATOM 2229 O O . SER A 1 282 ? 5.081 -47.139 -26.707 1.00 27.22 282 SER A O 1
ATOM 2231 N N . SER A 1 283 ? 6.020 -45.476 -27.885 1.00 25.58 283 SER A N 1
ATOM 2232 C CA . SER A 1 283 ? 6.237 -46.243 -29.116 1.00 25.58 283 SER A CA 1
ATOM 2233 C C . SER A 1 283 ? 7.105 -45.437 -30.085 1.00 25.58 283 SER A C 1
ATOM 2235 O O . SER A 1 283 ? 6.677 -44.434 -30.652 1.00 25.58 283 SER A O 1
ATOM 2237 N N . SER A 1 284 ? 8.350 -45.895 -30.188 1.00 28.22 284 SER A N 1
ATOM 2238 C CA . SER A 1 284 ? 9.299 -45.801 -31.308 1.00 28.22 284 SER A CA 1
ATOM 2239 C C . SER A 1 284 ? 8.623 -46.119 -32.664 1.00 28.22 284 SER A C 1
ATOM 2241 O O . SER A 1 284 ? 7.571 -46.745 -32.671 1.00 28.22 284 SER A O 1
ATOM 2243 N N . GLU A 1 285 ? 9.112 -45.783 -33.862 1.00 27.77 285 GLU A N 1
ATOM 2244 C CA . GLU A 1 285 ? 10.457 -45.502 -34.389 1.00 27.77 285 GLU A CA 1
ATOM 2245 C C . GLU A 1 285 ? 10.302 -45.036 -35.864 1.00 27.77 285 GLU A C 1
ATOM 2247 O O . GLU A 1 285 ? 9.334 -45.445 -36.504 1.00 27.77 285 GLU A O 1
ATOM 2252 N N . GLY A 1 286 ? 11.254 -44.278 -36.449 1.00 24.64 286 GLY A N 1
ATOM 2253 C CA . GLY A 1 286 ? 11.353 -44.199 -37.926 1.00 24.64 286 GLY A CA 1
ATOM 2254 C C . GLY A 1 286 ? 11.947 -42.954 -38.617 1.00 24.64 286 GLY A C 1
ATOM 2255 O O . GLY A 1 286 ? 11.228 -42.263 -39.319 1.00 24.64 286 GLY A O 1
ATOM 2256 N N . LYS A 1 287 ? 13.263 -42.733 -38.463 1.00 26.23 287 LYS A N 1
ATOM 2257 C CA . LYS A 1 287 ? 14.293 -42.226 -39.422 1.00 26.23 287 LYS A CA 1
ATOM 2258 C C . LYS A 1 287 ? 14.078 -41.030 -40.401 1.00 26.23 287 LYS A C 1
ATOM 2260 O O . LYS A 1 287 ? 13.321 -41.096 -41.355 1.00 26.23 287 LYS A O 1
ATOM 2265 N N . SER A 1 288 ? 15.033 -40.091 -40.251 1.00 24.19 288 SER A N 1
ATOM 2266 C CA . SER A 1 288 ? 15.876 -39.365 -41.243 1.00 24.19 288 SER A CA 1
ATOM 2267 C C . SER A 1 288 ? 15.265 -38.398 -42.270 1.00 24.19 288 SER A C 1
ATOM 2269 O O . SER A 1 288 ? 14.629 -38.844 -43.211 1.00 24.19 288 SER A O 1
ATOM 2271 N N . SER A 1 289 ? 15.660 -37.114 -42.225 1.00 23.48 289 SER A N 1
ATOM 2272 C CA . SER A 1 289 ? 16.746 -36.515 -43.042 1.00 23.48 289 SER A CA 1
ATOM 2273 C C . SER A 1 289 ? 16.798 -34.979 -42.897 1.00 23.48 289 SER A C 1
ATOM 2275 O O . SER A 1 289 ? 15.763 -34.338 -42.787 1.00 23.48 289 SER A O 1
ATOM 2277 N N . SER A 1 290 ? 18.025 -34.443 -42.875 1.00 24.11 290 SER A N 1
ATOM 2278 C CA . SER A 1 290 ? 18.499 -33.097 -43.276 1.00 24.11 290 SER A CA 1
ATOM 2279 C C . SER A 1 290 ? 17.515 -31.920 -43.432 1.00 24.11 290 SER A C 1
ATOM 2281 O O . SER A 1 290 ? 16.657 -31.953 -44.301 1.00 24.11 290 SER A O 1
ATOM 2283 N N . GLU A 1 291 ? 17.776 -30.808 -42.732 1.00 25.64 291 GLU A N 1
ATOM 2284 C CA . GLU A 1 291 ? 18.235 -29.518 -43.306 1.00 25.64 291 GLU A CA 1
ATOM 2285 C C . GLU A 1 291 ? 18.154 -28.385 -42.261 1.00 25.64 291 GLU A C 1
ATOM 2287 O O . GLU A 1 291 ? 17.159 -28.207 -41.563 1.00 25.64 291 GLU A O 1
ATOM 2292 N N . LYS A 1 292 ? 19.243 -27.616 -42.137 1.00 26.73 292 LYS A N 1
ATOM 2293 C CA . LYS A 1 292 ? 19.294 -26.344 -41.398 1.00 26.73 292 LYS A CA 1
ATOM 2294 C C . LYS A 1 292 ? 18.786 -25.223 -42.308 1.00 26.73 292 LYS A C 1
ATOM 2296 O O . LYS A 1 292 ? 19.203 -25.191 -43.463 1.00 26.73 292 LYS A O 1
ATOM 2301 N N . PRO A 1 293 ? 18.145 -24.188 -41.744 1.00 25.14 293 PRO A N 1
ATOM 2302 C CA . PRO A 1 293 ? 18.363 -22.839 -42.244 1.00 25.14 293 PRO A CA 1
ATOM 2303 C C . PRO A 1 293 ? 18.985 -21.936 -41.175 1.00 25.14 293 PRO A C 1
ATOM 2305 O O . PRO A 1 293 ? 18.542 -21.858 -40.029 1.00 25.14 293 PRO A O 1
ATOM 2308 N N . GLN A 1 294 ? 20.040 -21.238 -41.595 1.00 29.19 294 GLN A N 1
ATOM 2309 C CA . GLN A 1 294 ? 20.605 -20.065 -40.938 1.00 29.19 294 GLN A CA 1
ATOM 2310 C C . GLN A 1 294 ? 19.510 -19.014 -40.719 1.00 29.19 294 GLN A C 1
ATOM 2312 O O . GLN A 1 294 ? 18.954 -18.511 -41.693 1.00 29.19 294 GLN A O 1
ATOM 2317 N N . LEU A 1 295 ? 19.258 -18.616 -39.468 1.00 26.19 295 LEU A N 1
ATOM 2318 C CA . LEU A 1 295 ? 18.549 -17.368 -39.197 1.00 26.19 295 LEU A CA 1
ATOM 2319 C C . LEU A 1 295 ? 19.569 -16.259 -38.944 1.00 26.19 295 LEU A C 1
ATOM 2321 O O . LEU A 1 295 ? 20.341 -16.269 -37.985 1.00 26.19 295 LEU A O 1
ATOM 2325 N N . HIS A 1 296 ? 19.586 -15.340 -39.898 1.00 26.58 296 HIS A N 1
ATOM 2326 C CA . HIS A 1 296 ? 20.430 -14.168 -39.970 1.00 26.58 296 HIS A CA 1
ATOM 2327 C C . HIS A 1 296 ? 20.223 -13.260 -38.746 1.00 26.58 296 HIS A C 1
ATOM 2329 O O . HIS A 1 296 ? 19.113 -13.038 -38.268 1.00 26.58 296 HIS A O 1
ATOM 2335 N N . CYS A 1 297 ? 21.338 -12.751 -38.237 1.00 28.05 297 CYS A N 1
ATOM 2336 C CA . CYS A 1 297 ? 21.468 -11.916 -37.055 1.00 28.05 297 CYS A CA 1
ATOM 2337 C C . CYS A 1 297 ? 20.674 -10.602 -37.185 1.00 28.05 297 CYS A C 1
ATOM 2339 O O . CYS A 1 297 ? 21.132 -9.646 -37.804 1.00 28.05 297 CYS A O 1
ATOM 2341 N N . GLN A 1 298 ? 19.515 -10.514 -36.533 1.00 26.88 298 GLN A N 1
ATOM 2342 C CA . GLN A 1 298 ? 18.735 -9.274 -36.406 1.00 26.88 298 GLN A CA 1
ATOM 2343 C C . GLN A 1 298 ? 19.167 -8.434 -35.181 1.00 26.88 298 GLN A C 1
ATOM 2345 O O . GLN A 1 298 ? 18.379 -7.672 -34.629 1.00 26.88 298 GLN A O 1
ATOM 2350 N N . LYS A 1 299 ? 20.437 -8.544 -34.743 1.00 29.52 299 LYS A N 1
ATOM 2351 C CA . LYS A 1 299 ? 21.007 -7.764 -33.618 1.00 29.52 299 LYS A CA 1
ATOM 2352 C C . LYS A 1 299 ? 21.508 -6.360 -33.997 1.00 29.52 299 LYS A C 1
ATOM 2354 O O . LYS A 1 299 ? 21.927 -5.624 -33.110 1.00 29.52 299 LYS A O 1
ATOM 2359 N N . CYS A 1 300 ? 21.428 -5.937 -35.261 1.00 26.83 300 CYS A N 1
ATOM 2360 C CA . CYS A 1 300 ? 22.012 -4.655 -35.695 1.00 26.83 300 CYS A CA 1
ATOM 2361 C C . CYS A 1 300 ? 21.025 -3.495 -35.929 1.00 26.83 300 CYS A C 1
ATOM 2363 O O . CYS A 1 300 ? 21.477 -2.393 -36.217 1.00 26.83 300 CYS A O 1
ATOM 2365 N N . MET A 1 301 ? 19.706 -3.666 -35.754 1.00 26.55 301 MET A N 1
ATOM 2366 C CA . MET A 1 301 ? 18.730 -2.572 -35.981 1.00 26.55 301 MET A CA 1
ATOM 2367 C C . MET A 1 301 ? 18.136 -1.951 -34.703 1.00 26.55 301 MET A C 1
ATOM 2369 O O . MET A 1 301 ? 17.349 -1.014 -34.778 1.00 26.55 301 MET A O 1
ATOM 2373 N N . MET A 1 302 ? 18.557 -2.407 -33.520 1.00 29.23 302 MET A N 1
ATOM 2374 C CA . MET A 1 302 ? 18.065 -1.918 -32.218 1.00 29.23 302 MET A CA 1
ATOM 2375 C C . MET A 1 302 ? 19.001 -0.915 -31.521 1.00 29.23 302 MET A C 1
ATOM 2377 O O . MET A 1 302 ? 18.678 -0.409 -30.450 1.00 29.23 302 MET A O 1
ATOM 2381 N N . TYR A 1 303 ? 20.132 -0.557 -32.139 1.00 34.59 303 TYR A N 1
ATOM 2382 C CA . TYR A 1 303 ? 21.103 0.384 -31.557 1.00 34.59 303 TYR A CA 1
ATOM 2383 C C . TYR A 1 303 ? 20.987 1.832 -32.072 1.00 34.59 303 TYR A C 1
ATOM 2385 O O . TYR A 1 303 ? 21.717 2.703 -31.609 1.00 34.59 303 TYR A O 1
ATOM 2393 N N . GLY A 1 304 ? 20.024 2.129 -32.955 1.00 27.97 304 GLY A N 1
ATOM 2394 C CA . GLY A 1 304 ? 19.726 3.499 -33.407 1.00 27.97 304 GLY A CA 1
ATOM 2395 C C . GLY A 1 304 ? 18.731 4.268 -32.523 1.00 27.97 304 GLY A C 1
ATOM 2396 O O . GLY A 1 304 ? 18.811 5.490 -32.421 1.00 27.97 304 GLY A O 1
ATOM 2397 N N . PHE A 1 305 ? 17.827 3.570 -31.826 1.00 28.58 305 PHE A N 1
ATOM 2398 C CA . PHE A 1 305 ? 16.774 4.196 -31.008 1.00 28.58 305 PHE A CA 1
ATOM 2399 C C . PHE A 1 305 ? 17.189 4.466 -29.550 1.00 28.58 305 PHE A C 1
ATOM 2401 O O . PHE A 1 305 ? 16.611 5.326 -28.881 1.00 28.58 305 PHE A O 1
ATOM 2408 N N . LEU A 1 306 ? 18.260 3.820 -29.073 1.00 32.09 306 LEU A N 1
ATOM 2409 C CA . LEU A 1 306 ? 18.748 3.930 -27.690 1.00 32.09 306 LEU A CA 1
ATOM 2410 C C . LEU A 1 306 ? 19.338 5.314 -27.341 1.00 32.09 306 LEU A C 1
ATOM 2412 O O . LEU A 1 306 ? 19.491 5.653 -26.169 1.00 32.09 306 LEU A O 1
ATOM 2416 N N . HIS A 1 307 ? 19.639 6.150 -28.339 1.00 31.52 307 HIS A N 1
ATOM 2417 C CA . HIS A 1 307 ? 20.203 7.488 -28.123 1.00 31.52 307 HIS A CA 1
ATOM 2418 C C . HIS A 1 307 ? 19.146 8.613 -28.082 1.00 31.52 307 HIS A C 1
ATOM 2420 O O . HIS A 1 307 ? 19.474 9.758 -27.756 1.00 31.52 307 HIS A O 1
ATOM 2426 N N . GLN A 1 308 ? 17.872 8.313 -28.376 1.00 30.66 308 GLN A N 1
ATOM 2427 C CA . GLN A 1 308 ? 16.768 9.287 -28.323 1.00 30.66 308 GLN A CA 1
ATOM 2428 C C . GLN A 1 308 ? 15.957 9.224 -27.018 1.00 30.66 308 GLN A C 1
ATOM 2430 O O . GLN A 1 308 ? 15.468 10.263 -26.577 1.00 30.66 308 GLN A O 1
ATOM 2435 N N . ALA A 1 309 ? 15.906 8.075 -26.333 1.00 35.59 309 ALA A N 1
ATOM 2436 C CA . ALA A 1 309 ? 15.154 7.916 -25.080 1.00 35.59 309 ALA A CA 1
ATOM 2437 C C . ALA A 1 309 ? 15.820 8.567 -23.842 1.00 35.59 309 ALA A C 1
ATOM 2439 O O . ALA A 1 309 ? 15.136 8.905 -22.879 1.00 35.59 309 ALA A O 1
ATOM 2440 N N . LEU A 1 310 ? 17.136 8.824 -23.878 1.00 36.62 310 LEU A N 1
ATOM 2441 C CA . LEU A 1 310 ? 17.906 9.422 -22.768 1.00 36.62 310 LEU A CA 1
ATOM 2442 C C . LEU A 1 310 ? 18.118 10.946 -22.881 1.00 36.62 310 LEU A C 1
ATOM 2444 O O . LEU A 1 310 ? 18.752 11.557 -22.015 1.00 36.62 310 LEU A O 1
ATOM 2448 N N . LYS A 1 311 ? 17.597 11.599 -23.929 1.00 36.25 311 LYS A N 1
ATOM 2449 C CA . LYS A 1 311 ? 17.748 13.055 -24.116 1.00 36.25 311 LYS A CA 1
ATOM 2450 C C . LYS A 1 311 ? 17.106 13.937 -23.025 1.00 36.25 311 LYS A C 1
ATOM 2452 O O . LYS A 1 311 ? 17.708 14.972 -22.735 1.00 36.25 311 LYS A O 1
ATOM 2457 N N . PRO A 1 312 ? 15.988 13.577 -22.358 1.00 39.56 312 PRO A N 1
ATOM 2458 C CA . PRO A 1 312 ? 15.376 14.466 -21.364 1.00 39.56 312 PRO A CA 1
ATOM 2459 C C . PRO A 1 312 ? 16.219 14.700 -20.099 1.00 39.56 312 PRO A C 1
ATOM 2461 O O . PRO A 1 312 ? 15.990 15.677 -19.393 1.00 39.56 312 PRO A O 1
ATOM 2464 N N . PHE A 1 313 ? 17.204 13.838 -19.811 1.00 42.22 313 PHE A N 1
ATOM 2465 C CA . PHE A 1 313 ? 17.982 13.896 -18.565 1.00 42.22 313 PHE A CA 1
ATOM 2466 C C . PHE A 1 313 ? 19.451 14.312 -18.745 1.00 42.22 313 PHE A C 1
ATOM 2468 O O . PHE A 1 313 ? 20.150 14.520 -17.755 1.00 42.22 313 PHE A O 1
ATOM 2475 N N . ARG A 1 314 ? 19.937 14.495 -19.983 1.00 40.41 314 ARG A N 1
ATOM 2476 C CA . ARG A 1 314 ? 21.323 14.942 -20.248 1.00 40.41 314 ARG A CA 1
ATOM 2477 C C . ARG A 1 314 ? 21.498 16.466 -20.342 1.00 40.41 314 ARG A C 1
ATOM 2479 O O . ARG A 1 314 ? 22.627 16.936 -20.247 1.00 40.41 314 ARG A O 1
ATOM 2486 N N . HIS A 1 315 ? 20.419 17.247 -20.466 1.00 38.94 315 HIS A N 1
ATOM 2487 C CA . HIS A 1 315 ? 20.481 18.710 -20.647 1.00 38.94 315 HIS A CA 1
ATOM 2488 C C . HIS A 1 315 ? 19.980 19.535 -19.451 1.00 38.94 315 HIS A C 1
ATOM 2490 O O . HIS A 1 315 ? 19.435 20.619 -19.619 1.00 38.94 315 HIS A O 1
ATOM 2496 N N . LEU A 1 316 ? 20.216 19.067 -18.225 1.00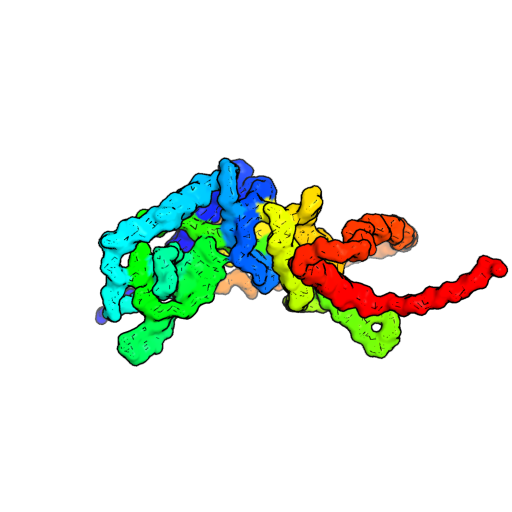 38.00 316 LEU A N 1
ATOM 2497 C CA . LEU A 1 316 ? 20.046 19.882 -17.017 1.00 38.00 316 LEU A CA 1
ATOM 2498 C C . LEU A 1 316 ? 21.417 20.256 -16.446 1.00 38.00 316 LEU A C 1
ATOM 2500 O O . LEU A 1 316 ? 21.823 19.803 -15.382 1.00 38.00 316 LEU A O 1
ATOM 2504 N N . LYS A 1 317 ? 22.141 21.097 -17.189 1.00 38.69 317 LYS A N 1
ATOM 2505 C CA . LYS A 1 317 ? 23.100 22.037 -16.604 1.00 38.69 317 LYS A CA 1
ATOM 2506 C C . LYS A 1 317 ? 22.413 23.393 -16.610 1.00 38.69 317 LYS A C 1
ATOM 2508 O O . LYS A 1 317 ? 22.452 24.061 -17.630 1.00 38.69 317 LYS A O 1
ATOM 2513 N N . ASN A 1 318 ? 21.720 23.735 -15.529 1.00 36.25 318 ASN A N 1
ATOM 2514 C CA . ASN A 1 318 ? 21.507 25.115 -15.096 1.00 36.25 318 ASN A CA 1
ATOM 2515 C C . ASN A 1 318 ? 20.972 25.118 -13.660 1.00 36.25 318 ASN A C 1
ATOM 2517 O O . ASN A 1 318 ? 20.190 24.254 -13.262 1.00 36.25 318 ASN A O 1
ATOM 2521 N N . HIS A 1 319 ? 21.496 26.055 -12.876 1.00 40.94 319 HIS A N 1
ATOM 2522 C CA . HIS A 1 319 ? 21.277 26.202 -11.444 1.00 40.94 319 HIS A CA 1
ATOM 2523 C C . HIS A 1 319 ? 19.782 26.369 -11.112 1.00 40.94 319 HIS A C 1
ATOM 2525 O O . HIS A 1 319 ? 19.092 27.118 -11.790 1.00 40.94 319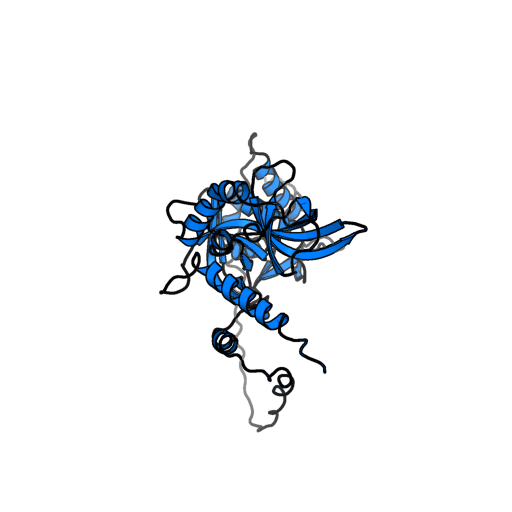 HIS A O 1
ATOM 2531 N N . HIS A 1 320 ? 19.333 25.691 -10.042 1.00 42.19 320 HIS A N 1
ATOM 2532 C CA . HIS A 1 320 ? 17.965 25.650 -9.472 1.00 42.19 320 HIS A CA 1
ATOM 2533 C C . HIS A 1 320 ? 17.059 24.489 -9.927 1.00 42.19 320 HIS A C 1
ATOM 2535 O O . HIS A 1 320 ? 15.945 24.684 -10.404 1.00 42.19 320 HIS A O 1
ATOM 2541 N N . GLN A 1 321 ? 17.487 23.246 -9.688 1.00 38.94 321 GLN A N 1
ATOM 2542 C CA . GLN A 1 321 ? 16.541 22.131 -9.534 1.00 38.94 321 GLN A CA 1
ATOM 2543 C C . GLN A 1 321 ? 16.069 22.018 -8.073 1.00 38.94 321 GLN A C 1
ATOM 2545 O O . GLN A 1 321 ? 16.905 22.188 -7.180 1.00 38.94 321 GLN A O 1
ATOM 2550 N N . PRO A 1 322 ? 14.796 21.661 -7.806 1.00 40.06 322 PRO A N 1
ATOM 2551 C CA . PRO A 1 322 ? 14.350 21.318 -6.459 1.00 40.06 322 PRO A CA 1
ATOM 2552 C C . PRO A 1 322 ? 15.148 20.110 -5.924 1.00 40.06 322 PRO A C 1
ATOM 2554 O O . PRO A 1 322 ? 15.492 19.219 -6.711 1.00 40.06 322 PRO A O 1
ATOM 2557 N N . PRO A 1 323 ? 15.427 20.032 -4.607 1.00 42.53 323 PRO A N 1
ATOM 2558 C CA . PRO A 1 323 ? 16.318 19.021 -4.015 1.00 42.53 323 PRO A CA 1
ATOM 2559 C C . PRO A 1 323 ? 15.974 17.564 -4.375 1.00 42.53 323 PRO A C 1
ATOM 2561 O O . PRO A 1 323 ? 16.849 16.704 -4.446 1.00 42.53 323 PRO A O 1
ATOM 2564 N N . GLN A 1 324 ? 14.699 17.285 -4.649 1.00 39.56 324 GLN A N 1
ATOM 2565 C CA . GLN A 1 324 ? 14.189 15.955 -4.990 1.00 39.56 324 GLN A CA 1
ATOM 2566 C C . GLN A 1 324 ? 14.558 15.511 -6.420 1.00 39.56 324 GLN A C 1
ATOM 2568 O O . GLN A 1 324 ? 14.882 14.347 -6.638 1.00 39.56 324 GLN A O 1
ATOM 2573 N N . ALA A 1 325 ? 14.611 16.431 -7.392 1.00 38.44 325 ALA A N 1
ATOM 2574 C CA . ALA A 1 325 ? 15.047 16.112 -8.759 1.00 38.44 325 ALA A CA 1
ATOM 2575 C C . ALA A 1 325 ? 16.558 15.825 -8.823 1.00 38.44 325 ALA A C 1
ATOM 2577 O O . ALA A 1 325 ? 16.995 14.940 -9.560 1.00 38.44 325 ALA A O 1
ATOM 2578 N N . GLN A 1 326 ? 17.337 16.513 -7.982 1.00 44.50 326 GLN A N 1
ATOM 2579 C CA . GLN A 1 326 ? 18.771 16.262 -7.823 1.00 44.50 326 GLN A CA 1
ATOM 2580 C C . GLN A 1 326 ? 19.038 14.883 -7.203 1.00 44.50 326 GLN A C 1
ATOM 2582 O O . GLN A 1 326 ? 19.992 14.216 -7.596 1.00 44.50 326 GLN A O 1
ATOM 2587 N N . ARG A 1 327 ? 18.172 14.415 -6.288 1.00 45.41 327 ARG A N 1
ATOM 2588 C CA . ARG A 1 327 ? 18.242 13.058 -5.719 1.00 45.41 327 ARG A CA 1
ATOM 2589 C C . ARG A 1 327 ? 18.042 11.972 -6.776 1.00 45.41 327 ARG A C 1
ATOM 2591 O O . ARG A 1 327 ? 18.885 11.084 -6.868 1.00 45.41 327 ARG A O 1
ATOM 2598 N N . LEU A 1 328 ? 17.009 12.076 -7.618 1.00 44.19 328 LEU A N 1
ATOM 2599 C CA . LEU A 1 328 ? 16.782 11.114 -8.708 1.00 44.19 328 LEU A CA 1
ATOM 2600 C C . LEU A 1 328 ? 17.955 11.101 -9.699 1.00 44.19 328 LEU A C 1
ATOM 2602 O O . LEU A 1 328 ? 18.435 10.042 -10.099 1.00 44.19 328 LEU A O 1
ATOM 2606 N N . GLN A 1 329 ? 18.466 12.284 -10.051 1.00 52.62 329 GLN A N 1
ATOM 2607 C CA . GLN A 1 329 ? 19.618 12.413 -10.939 1.00 52.62 329 GLN A CA 1
ATOM 2608 C C . GLN A 1 329 ? 20.892 11.820 -10.315 1.00 52.62 329 GLN A C 1
ATOM 2610 O O . GLN A 1 329 ? 21.658 11.171 -11.021 1.00 52.62 329 GLN A O 1
ATOM 2615 N N . ALA A 1 330 ? 21.090 11.959 -9.001 1.00 48.72 330 ALA A N 1
ATOM 2616 C CA . ALA A 1 330 ? 22.200 11.341 -8.280 1.00 48.72 330 ALA A CA 1
ATOM 2617 C C . ALA A 1 330 ? 22.082 9.806 -8.209 1.00 48.72 330 ALA A C 1
ATOM 2619 O O . ALA A 1 330 ? 23.095 9.123 -8.348 1.00 48.72 330 ALA A O 1
ATOM 2620 N N . VAL A 1 331 ? 20.873 9.251 -8.040 1.00 49.28 331 VAL A N 1
ATOM 2621 C CA . VAL A 1 331 ? 20.631 7.793 -8.084 1.00 49.28 331 VAL A CA 1
ATOM 2622 C C . VAL A 1 331 ? 20.953 7.237 -9.476 1.00 49.28 331 VAL A C 1
ATOM 2624 O O . VAL A 1 331 ? 21.713 6.276 -9.593 1.00 49.28 331 VAL A O 1
ATOM 2627 N N . LEU A 1 332 ? 20.474 7.896 -10.537 1.00 47.78 332 LEU A N 1
ATOM 2628 C CA . LEU A 1 332 ? 20.765 7.513 -11.924 1.00 47.78 332 LEU A CA 1
ATOM 2629 C C . LEU A 1 332 ? 22.255 7.674 -12.276 1.00 47.78 332 LEU A C 1
ATOM 2631 O O . LEU A 1 332 ? 22.829 6.825 -12.955 1.00 47.78 332 LEU A O 1
ATOM 2635 N N . GLN A 1 333 ? 22.915 8.732 -11.792 1.00 51.62 333 GLN A N 1
ATOM 2636 C CA . GLN A 1 333 ? 24.349 8.952 -12.009 1.00 51.62 333 GLN A CA 1
ATOM 2637 C C . GLN A 1 333 ? 25.211 7.924 -11.275 1.00 51.62 333 GLN A C 1
ATOM 2639 O O . GLN A 1 333 ? 26.144 7.406 -11.878 1.00 51.62 333 GLN A O 1
ATOM 2644 N N . LYS A 1 334 ? 24.889 7.555 -10.028 1.00 49.94 334 LYS A N 1
ATOM 2645 C CA . LYS A 1 334 ? 25.618 6.502 -9.295 1.00 49.94 334 LYS A CA 1
ATOM 2646 C C . LYS A 1 334 ? 25.636 5.165 -10.041 1.00 49.94 334 LYS A C 1
ATOM 2648 O O . LYS A 1 334 ? 26.603 4.424 -9.910 1.00 49.94 334 LYS A O 1
ATOM 2653 N N . ARG A 1 335 ? 24.615 4.885 -10.857 1.00 44.62 335 ARG A N 1
ATOM 2654 C CA . ARG A 1 335 ? 24.539 3.677 -11.689 1.00 44.62 335 ARG A CA 1
ATOM 2655 C C . ARG A 1 335 ? 25.241 3.805 -13.049 1.00 44.62 335 ARG A C 1
ATOM 2657 O O . ARG A 1 335 ? 25.601 2.799 -13.645 1.00 44.62 335 ARG A O 1
ATOM 2664 N N . HIS A 1 336 ? 25.473 5.028 -13.531 1.00 42.47 336 HIS A N 1
ATOM 2665 C CA . HIS A 1 336 ? 26.070 5.308 -14.844 1.00 42.47 336 HIS A CA 1
ATOM 2666 C C . HIS A 1 336 ? 27.553 5.733 -14.822 1.00 42.47 336 HIS A C 1
ATOM 2668 O O . HIS A 1 336 ? 28.100 6.071 -15.873 1.00 42.47 336 HIS A O 1
ATOM 2674 N N . VAL A 1 337 ? 28.247 5.722 -13.680 1.00 33.75 337 VAL A N 1
ATOM 2675 C CA . VAL A 1 337 ? 29.645 6.190 -13.615 1.00 33.75 337 VAL A CA 1
ATOM 2676 C C . VAL A 1 337 ? 30.639 5.041 -13.805 1.00 33.75 337 VAL A C 1
ATOM 2678 O O . VAL A 1 337 ? 31.087 4.434 -12.840 1.00 33.75 337 VAL A O 1
ATOM 2681 N N . HIS A 1 338 ? 31.024 4.814 -15.065 1.00 30.06 338 HIS A N 1
ATOM 2682 C CA . HIS A 1 338 ? 32.419 4.817 -15.545 1.00 30.06 338 HIS A CA 1
ATOM 2683 C C . HIS A 1 338 ? 32.416 4.863 -17.086 1.00 30.06 338 HIS A C 1
ATOM 2685 O O . HIS A 1 338 ? 32.255 3.846 -17.752 1.00 30.06 338 HIS A O 1
ATOM 2691 N N . TRP A 1 339 ? 32.600 6.055 -17.660 1.00 25.03 339 TRP A N 1
ATOM 2692 C CA . TRP A 1 339 ? 33.018 6.213 -19.056 1.00 25.03 339 TRP A CA 1
ATOM 2693 C C . TRP A 1 339 ? 34.433 6.800 -19.036 1.00 25.03 339 TRP A C 1
ATOM 2695 O O . TRP A 1 339 ? 34.594 7.911 -18.522 1.00 25.03 339 TRP A O 1
ATOM 2705 N N . PRO A 1 340 ? 35.473 6.106 -19.532 1.00 27.36 340 PRO A N 1
ATOM 2706 C CA . PRO A 1 340 ? 36.786 6.714 -19.669 1.00 27.36 340 PRO A CA 1
ATOM 2707 C C . PRO A 1 340 ? 36.705 7.810 -20.731 1.00 27.36 340 PRO A C 1
ATOM 2709 O O . PRO A 1 340 ? 36.206 7.597 -21.837 1.00 27.36 340 PRO A O 1
ATOM 2712 N N . ALA A 1 341 ? 37.189 9.002 -20.395 1.00 32.44 341 ALA A N 1
ATOM 2713 C CA . ALA A 1 341 ? 37.392 10.067 -21.360 1.00 32.44 341 ALA A CA 1
ATOM 2714 C C . ALA A 1 341 ? 38.466 9.626 -22.370 1.00 32.44 341 ALA A C 1
ATOM 2716 O O . ALA A 1 341 ? 39.658 9.717 -22.090 1.00 32.44 341 ALA A O 1
ATOM 2717 N N . CYS A 1 342 ? 38.058 9.142 -23.545 1.00 26.61 342 CYS A N 1
ATOM 2718 C CA . CYS A 1 342 ? 38.983 8.961 -24.658 1.00 26.61 342 CYS A CA 1
ATOM 2719 C C . CYS A 1 342 ? 39.206 10.300 -25.367 1.00 26.61 342 CYS A C 1
ATOM 2721 O O . CYS A 1 342 ? 38.294 10.904 -25.932 1.00 26.61 342 CYS A O 1
ATOM 2723 N N . ALA A 1 343 ? 40.457 10.734 -25.237 1.00 28.11 343 ALA A N 1
ATOM 2724 C CA . ALA A 1 343 ? 41.200 11.754 -25.953 1.00 28.11 343 ALA A CA 1
ATOM 2725 C C . ALA A 1 343 ? 40.590 12.260 -27.272 1.00 28.11 343 ALA A C 1
ATOM 2727 O O . ALA A 1 343 ? 40.300 11.505 -28.197 1.00 28.11 343 ALA A O 1
ATOM 2728 N N . ARG A 1 344 ? 40.528 13.591 -27.383 1.00 29.97 344 ARG A N 1
ATOM 2729 C CA . ARG A 1 344 ? 40.567 14.274 -28.674 1.00 29.97 344 ARG A CA 1
ATOM 2730 C C . ARG A 1 344 ? 41.969 14.088 -29.252 1.00 29.97 344 ARG A C 1
ATOM 2732 O O . ARG A 1 344 ? 42.925 14.589 -28.669 1.00 29.97 344 ARG A O 1
ATOM 2739 N N . SER A 1 345 ? 42.070 13.439 -30.403 1.00 26.12 345 SER A N 1
ATOM 2740 C CA . SER A 1 345 ? 43.158 13.696 -31.346 1.00 26.12 345 SER A CA 1
ATOM 2741 C C . SER A 1 345 ? 42.623 14.660 -32.409 1.00 26.12 345 SER A C 1
ATOM 2743 O O . SER A 1 345 ? 41.527 14.423 -32.923 1.00 26.12 345 SER A O 1
ATOM 2745 N N . PRO A 1 346 ? 43.323 15.763 -32.716 1.00 32.09 346 PRO A N 1
ATOM 2746 C CA . PRO A 1 346 ? 42.925 16.649 -33.798 1.00 32.09 346 PRO A CA 1
ATOM 2747 C C . PRO A 1 346 ? 43.268 15.998 -35.143 1.00 32.09 346 PRO A C 1
ATOM 2749 O O . PRO A 1 346 ? 44.374 15.496 -35.331 1.00 32.09 346 PRO A O 1
ATOM 2752 N N . ILE A 1 347 ? 42.312 16.012 -36.069 1.00 33.91 347 ILE A N 1
ATOM 2753 C CA . ILE A 1 347 ? 42.564 15.798 -37.494 1.00 33.91 347 ILE A CA 1
ATOM 2754 C C . ILE A 1 347 ? 42.523 17.175 -38.149 1.00 33.91 347 ILE A C 1
ATOM 2756 O O . ILE A 1 347 ? 41.436 17.728 -38.309 1.00 33.91 347 ILE A O 1
ATOM 2760 N N . SER A 1 348 ? 43.715 17.692 -38.447 1.00 35.62 348 SER A N 1
ATOM 2761 C CA . SER A 1 348 ? 44.158 18.399 -39.664 1.00 35.62 348 SER A CA 1
ATOM 2762 C C . SER A 1 348 ? 45.356 19.269 -39.317 1.00 35.62 348 SER A C 1
ATOM 2764 O O . SER A 1 348 ? 45.145 20.240 -38.550 1.00 35.62 348 SER A O 1
#